Protein AF-A0A223V3K6-F1 (afdb_monomer_lite)

Structure (mmCIF, N/CA/C/O backbone):
data_AF-A0A223V3K6-F1
#
_entry.id   AF-A0A223V3K6-F1
#
loop_
_atom_site.group_PDB
_atom_site.id
_atom_site.type_symbol
_atom_site.label_atom_id
_atom_site.label_alt_id
_atom_site.label_comp_id
_atom_site.label_asym_id
_atom_site.label_entity_id
_atom_site.label_seq_id
_atom_site.pdbx_PDB_ins_code
_atom_site.Cartn_x
_atom_site.Cartn_y
_atom_site.Cartn_z
_atom_site.occupancy
_atom_site.B_iso_or_equiv
_atom_site.auth_seq_id
_atom_site.auth_comp_id
_atom_site.auth_asym_id
_atom_site.auth_atom_id
_atom_site.pdbx_PDB_model_num
ATOM 1 N N . MET A 1 1 ? 12.200 -2.653 -21.112 1.00 88.25 1 MET A N 1
ATOM 2 C CA . MET A 1 1 ? 13.530 -2.799 -21.751 1.00 88.25 1 MET A CA 1
ATOM 3 C C . MET A 1 1 ? 13.426 -3.912 -22.773 1.00 88.25 1 MET A C 1
ATOM 5 O O . MET A 1 1 ? 12.489 -4.696 -22.690 1.00 88.25 1 MET A O 1
ATOM 9 N N . TYR A 1 2 ? 14.360 -3.988 -23.712 1.00 94.06 2 TYR A N 1
ATOM 10 C CA . TYR A 1 2 ? 14.373 -5.029 -24.736 1.00 94.06 2 TYR A CA 1
ATOM 11 C C . TYR A 1 2 ? 15.754 -5.667 -24.804 1.00 94.06 2 TYR A C 1
ATOM 13 O O . TYR A 1 2 ? 16.759 -4.959 -24.776 1.00 94.06 2 TYR A O 1
ATOM 21 N N . ALA A 1 3 ? 15.812 -6.989 -24.884 1.00 94.31 3 ALA A N 1
ATOM 22 C CA . ALA A 1 3 ? 17.040 -7.696 -25.197 1.00 94.31 3 ALA A CA 1
ATOM 23 C C . ALA A 1 3 ? 17.219 -7.718 -26.718 1.00 94.31 3 ALA A C 1
ATOM 25 O O . ALA A 1 3 ? 16.369 -8.237 -27.439 1.00 94.31 3 ALA A O 1
ATOM 26 N N . MET A 1 4 ? 18.321 -7.140 -27.190 1.00 96.06 4 MET A N 1
ATOM 27 C CA . MET A 1 4 ? 18.800 -7.264 -28.562 1.00 96.06 4 MET A CA 1
ATOM 28 C C . MET A 1 4 ? 19.756 -8.450 -28.633 1.00 96.06 4 MET A C 1
ATOM 30 O O . MET A 1 4 ? 20.775 -8.463 -27.935 1.00 96.06 4 MET A O 1
ATOM 34 N N . VAL A 1 5 ? 19.442 -9.417 -29.489 1.00 96.06 5 VAL A N 1
ATOM 35 C CA . VAL A 1 5 ? 20.313 -10.555 -29.791 1.00 96.06 5 VAL A CA 1
ATOM 36 C C . VAL A 1 5 ? 20.756 -10.446 -31.241 1.00 96.06 5 VAL A C 1
ATOM 38 O O . VAL A 1 5 ? 19.958 -10.691 -32.140 1.00 96.06 5 VAL A O 1
ATOM 41 N N . TYR A 1 6 ? 22.011 -10.060 -31.454 1.00 95.56 6 TYR A N 1
ATOM 42 C CA . TYR A 1 6 ? 22.638 -10.005 -32.770 1.00 95.56 6 TYR A CA 1
ATOM 43 C C . TYR A 1 6 ? 23.238 -11.363 -33.137 1.00 95.56 6 TYR A C 1
ATOM 45 O O . TYR A 1 6 ? 23.917 -11.978 -32.311 1.00 95.56 6 TYR A O 1
ATOM 53 N N . THR A 1 7 ? 23.035 -11.785 -34.380 1.00 95.06 7 THR A N 1
ATOM 54 C CA . THR A 1 7 ? 23.660 -12.956 -35.012 1.00 95.06 7 THR A CA 1
ATOM 55 C C . THR A 1 7 ? 24.270 -12.550 -36.350 1.00 95.06 7 THR A C 1
ATOM 57 O O . THR A 1 7 ? 23.974 -11.475 -36.876 1.00 95.06 7 THR A O 1
ATOM 60 N N . VAL A 1 8 ? 25.123 -13.398 -36.923 1.00 94.00 8 VAL A N 1
ATOM 61 C CA . VAL A 1 8 ? 25.581 -13.205 -38.306 1.00 94.00 8 VAL A CA 1
ATOM 62 C C . VAL A 1 8 ? 24.382 -13.241 -39.258 1.00 94.00 8 VAL A C 1
ATOM 64 O O . VAL A 1 8 ? 23.492 -14.076 -39.102 1.00 94.00 8 VAL A O 1
ATOM 67 N N . GLY A 1 9 ? 24.327 -12.286 -40.186 1.00 93.19 9 GLY A N 1
ATOM 68 C CA . GLY A 1 9 ? 23.281 -12.207 -41.200 1.00 93.19 9 GLY A CA 1
ATOM 69 C C . GLY A 1 9 ? 23.700 -12.886 -42.501 1.00 93.19 9 GLY A C 1
ATOM 70 O O . GLY A 1 9 ? 24.845 -13.301 -42.671 1.00 93.19 9 GLY A O 1
ATOM 71 N N . LYS A 1 10 ? 22.783 -12.971 -43.467 1.00 94.44 10 LYS A N 1
ATOM 72 C CA . LYS A 1 10 ? 23.020 -13.688 -44.736 1.00 94.44 10 LYS A CA 1
ATOM 73 C C . LYS A 1 10 ? 24.200 -13.162 -45.571 1.00 94.44 10 LYS A C 1
ATOM 75 O O . LYS A 1 10 ? 24.699 -13.885 -46.425 1.00 94.44 10 LYS A O 1
ATOM 80 N N . ASN A 1 11 ? 24.578 -11.893 -45.387 1.00 93.81 11 ASN A N 1
ATOM 81 C CA . ASN A 1 11 ? 25.663 -11.247 -46.131 1.00 93.81 11 ASN A CA 1
ATOM 82 C C . ASN A 1 11 ? 26.993 -11.263 -45.360 1.00 93.81 11 ASN A C 1
ATOM 84 O O . ASN A 1 11 ? 27.954 -10.619 -45.781 1.00 93.81 11 ASN A O 1
ATOM 88 N N . TRP A 1 12 ? 27.046 -11.972 -44.232 1.00 93.50 12 TRP A N 1
ATOM 89 C CA . TRP A 1 12 ? 28.283 -12.258 -43.523 1.00 93.50 12 TRP A CA 1
ATOM 90 C C . TRP A 1 12 ? 29.170 -13.205 -44.336 1.00 93.50 12 TRP A C 1
ATOM 92 O O . TRP A 1 12 ? 28.677 -14.146 -44.958 1.00 93.50 12 TRP A O 1
ATOM 102 N N . ASN A 1 13 ? 30.483 -12.972 -44.316 1.00 92.81 13 ASN A N 1
ATOM 103 C CA . ASN A 1 13 ? 31.454 -13.833 -44.988 1.00 92.81 13 ASN A CA 1
ATOM 104 C C . ASN A 1 13 ? 32.541 -14.304 -44.011 1.00 92.81 13 ASN A C 1
ATOM 106 O O . ASN A 1 13 ? 33.397 -13.512 -43.629 1.00 92.81 13 ASN A O 1
ATOM 110 N N . ASP A 1 14 ? 32.552 -15.589 -43.659 1.00 90.56 14 ASP A N 1
ATOM 111 C CA . ASP A 1 14 ? 33.513 -16.163 -42.703 1.00 90.56 14 ASP A CA 1
ATOM 112 C C . ASP A 1 14 ? 34.977 -16.135 -43.172 1.00 90.56 14 ASP A C 1
ATOM 114 O O . ASP A 1 14 ? 35.891 -16.252 -42.356 1.00 90.56 14 ASP A O 1
ATOM 118 N N . GLU A 1 15 ? 35.225 -15.939 -44.468 1.00 94.12 15 GLU A N 1
ATOM 119 C CA . GLU A 1 15 ? 36.576 -15.824 -45.025 1.00 94.12 15 GLU A CA 1
ATOM 120 C C . GLU A 1 15 ? 37.180 -14.421 -44.831 1.00 94.12 15 GLU A C 1
ATOM 122 O O . GLU A 1 15 ? 38.376 -14.222 -45.055 1.00 94.12 15 GLU A O 1
ATOM 127 N N . ILE A 1 16 ? 36.372 -13.439 -44.410 1.00 92.31 16 ILE A N 1
ATOM 128 C CA . ILE A 1 16 ? 36.778 -12.039 -44.253 1.00 92.31 16 ILE A CA 1
ATOM 129 C C . ILE A 1 16 ? 36.895 -11.688 -42.758 1.00 92.31 16 ILE A C 1
ATOM 131 O O . ILE A 1 16 ? 35.989 -11.984 -41.970 1.00 92.31 16 ILE A O 1
ATOM 135 N N . PRO A 1 17 ? 37.968 -11.000 -42.322 1.00 91.06 17 PRO A N 1
ATOM 136 C CA . PRO A 1 17 ? 38.079 -10.524 -40.948 1.00 91.06 17 PRO A CA 1
ATOM 137 C C . PRO A 1 17 ? 36.887 -9.659 -40.522 1.00 91.06 17 PRO A C 1
ATOM 139 O O . PRO A 1 17 ? 36.375 -8.849 -41.285 1.00 91.06 17 PRO A O 1
ATOM 142 N N . VAL A 1 18 ? 36.484 -9.764 -39.252 1.00 86.75 18 VAL A N 1
ATOM 143 C CA . VAL A 1 18 ? 35.303 -9.067 -38.698 1.00 86.75 18 VAL A CA 1
ATOM 144 C C . VAL A 1 18 ? 35.297 -7.556 -38.984 1.00 86.75 18 VAL A C 1
ATOM 146 O O . VAL A 1 18 ? 34.247 -6.984 -39.253 1.00 86.75 18 VAL A O 1
ATOM 149 N N . HIS A 1 19 ? 36.461 -6.904 -38.932 1.00 89.62 19 HIS A N 1
ATOM 150 C CA . HIS A 1 19 ? 36.583 -5.459 -39.148 1.00 89.62 19 HIS A CA 1
ATOM 151 C C . HIS A 1 19 ? 36.423 -5.036 -40.614 1.00 89.62 19 HIS A C 1
ATOM 153 O O . HIS A 1 19 ? 36.067 -3.884 -40.868 1.00 89.62 19 HIS A O 1
ATOM 159 N N . ASP A 1 20 ? 36.622 -5.973 -41.540 1.00 92.50 20 ASP A N 1
ATOM 160 C CA . ASP A 1 20 ? 36.507 -5.779 -42.985 1.00 92.50 20 ASP A CA 1
ATOM 161 C C . ASP A 1 20 ? 35.113 -6.156 -43.513 1.00 92.50 20 ASP A C 1
ATOM 163 O O . ASP A 1 20 ? 34.814 -5.972 -44.693 1.00 92.50 20 ASP A O 1
ATOM 167 N N . GLN A 1 21 ? 34.228 -6.652 -42.642 1.00 92.75 21 GLN A N 1
ATOM 168 C CA . GLN A 1 21 ? 32.844 -6.955 -42.994 1.00 92.75 21 GLN A CA 1
ATOM 169 C C . GLN A 1 21 ? 32.101 -5.684 -43.417 1.00 92.75 21 GLN A C 1
ATOM 171 O O . GLN A 1 21 ? 32.227 -4.609 -42.813 1.00 92.75 21 GLN A O 1
ATOM 176 N N . SER A 1 22 ? 31.251 -5.824 -44.433 1.00 91.81 22 SER A N 1
ATOM 177 C CA . SER A 1 22 ? 30.425 -4.723 -44.932 1.00 91.81 22 SER A CA 1
ATOM 178 C C . SER A 1 22 ? 29.596 -4.119 -43.797 1.00 91.81 22 SER A C 1
ATOM 180 O O . SER A 1 22 ? 28.938 -4.832 -43.049 1.00 91.81 22 SER A O 1
ATOM 182 N N . TYR A 1 23 ? 29.613 -2.793 -43.656 1.00 94.81 23 TYR A N 1
ATOM 183 C CA . TYR A 1 23 ? 28.878 -2.053 -42.616 1.00 94.81 23 TYR A CA 1
ATOM 184 C C . TYR A 1 23 ?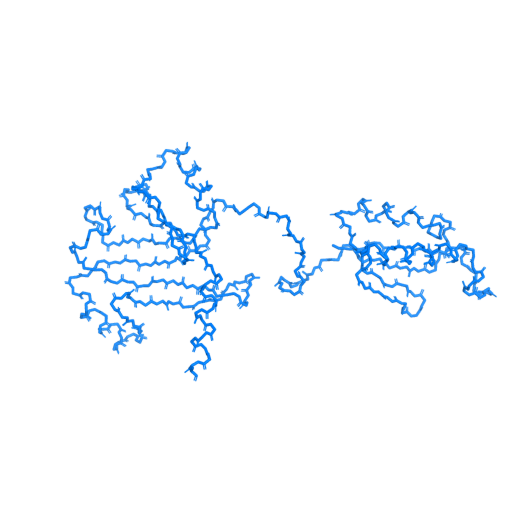 29.296 -2.324 -41.156 1.00 94.81 23 TYR A C 1
ATOM 186 O O . TYR A 1 23 ? 28.702 -1.732 -40.254 1.00 94.81 23 TYR A O 1
ATOM 194 N N . PHE A 1 24 ? 30.364 -3.086 -40.887 1.00 93.00 24 PHE A N 1
ATOM 195 C CA . PHE A 1 24 ? 30.848 -3.312 -39.517 1.00 93.00 24 PHE A CA 1
ATOM 196 C C . PHE A 1 24 ? 31.253 -2.016 -38.803 1.00 93.00 24 PHE A C 1
ATOM 198 O O . PHE A 1 24 ? 30.884 -1.770 -37.654 1.00 93.00 24 PHE A O 1
ATOM 205 N N . THR A 1 25 ? 31.961 -1.124 -39.502 1.00 93.62 25 THR A N 1
ATOM 206 C CA . THR A 1 25 ? 32.323 0.188 -38.938 1.00 93.62 25 THR A CA 1
ATOM 207 C C . THR A 1 25 ? 31.080 1.033 -38.622 1.00 93.62 25 THR A C 1
ATOM 209 O O . THR A 1 25 ? 31.063 1.754 -37.623 1.00 93.62 25 THR A O 1
ATOM 212 N N . ALA A 1 26 ? 30.022 0.937 -39.436 1.00 92.62 26 ALA A N 1
ATOM 213 C CA . ALA A 1 26 ? 28.762 1.638 -39.189 1.00 92.62 26 ALA A CA 1
ATOM 214 C C . ALA A 1 26 ? 28.026 1.063 -37.968 1.00 92.62 26 ALA A C 1
ATOM 216 O O . ALA A 1 26 ? 27.617 1.837 -37.103 1.00 92.62 26 ALA A O 1
ATOM 217 N N . HIS A 1 27 ? 27.965 -0.267 -37.846 1.00 94.81 27 HIS A N 1
ATOM 218 C CA . HIS A 1 27 ? 27.437 -0.975 -36.677 1.00 94.81 27 HIS A CA 1
ATOM 219 C C . HIS A 1 27 ? 28.142 -0.541 -35.387 1.00 94.81 27 HIS A C 1
ATOM 221 O O . HIS A 1 27 ? 27.516 -0.093 -34.427 1.00 94.81 27 HIS A O 1
ATOM 227 N N . SER A 1 28 ? 29.478 -0.566 -35.388 1.00 93.44 28 SER A N 1
ATOM 228 C CA . SER A 1 28 ? 30.288 -0.156 -34.237 1.00 93.44 28 SER A CA 1
ATOM 229 C C . SER A 1 28 ? 29.990 1.288 -33.805 1.00 93.44 28 SER A C 1
ATOM 231 O O . SER A 1 28 ? 29.792 1.563 -32.617 1.00 93.44 28 SER A O 1
ATOM 233 N N . ARG A 1 29 ? 29.858 2.215 -34.766 1.00 95.69 29 ARG A N 1
ATOM 234 C CA . ARG A 1 29 ? 29.471 3.613 -34.500 1.00 95.69 29 ARG A CA 1
ATOM 235 C C . ARG A 1 29 ? 28.045 3.736 -33.964 1.00 95.69 29 ARG A C 1
ATOM 237 O O . ARG A 1 29 ? 27.823 4.525 -33.046 1.00 95.69 29 ARG A O 1
ATOM 244 N N . HIS A 1 30 ? 27.101 2.972 -34.508 1.00 95.75 30 HIS A N 1
ATOM 245 C CA . HIS A 1 30 ? 25.716 2.953 -34.046 1.00 95.75 30 HIS A CA 1
ATOM 246 C C . HIS A 1 30 ? 25.636 2.512 -32.578 1.00 95.75 30 HIS A C 1
ATOM 248 O O . HIS A 1 30 ? 25.104 3.239 -31.737 1.00 95.75 30 HIS A O 1
ATOM 254 N N . LEU A 1 31 ? 26.275 1.394 -32.228 1.00 94.50 31 LEU A N 1
ATOM 255 C CA . LEU A 1 31 ? 26.336 0.910 -30.849 1.00 94.50 31 LEU A CA 1
ATOM 256 C C . LEU A 1 31 ? 27.055 1.888 -29.910 1.00 94.50 31 LEU A C 1
ATOM 258 O O . LEU A 1 31 ? 26.631 2.078 -28.769 1.00 94.50 31 LEU A O 1
ATOM 262 N N . ALA A 1 32 ? 28.130 2.535 -30.368 1.00 94.31 32 ALA A N 1
ATOM 263 C CA . ALA A 1 32 ? 28.822 3.563 -29.592 1.00 94.31 32 ALA A CA 1
ATOM 264 C C . ALA A 1 32 ? 27.916 4.772 -29.301 1.00 94.31 32 ALA A C 1
ATOM 266 O O . ALA A 1 32 ? 27.911 5.279 -28.178 1.00 94.31 32 ALA A O 1
ATOM 267 N N . LEU A 1 33 ? 27.108 5.203 -30.276 1.00 95.38 33 LEU A N 1
ATOM 268 C CA . LEU A 1 33 ? 26.123 6.268 -30.090 1.00 95.38 33 LEU A CA 1
ATOM 269 C C . LEU A 1 33 ? 25.047 5.867 -29.074 1.00 95.38 33 LEU A C 1
ATOM 271 O O . LEU A 1 33 ? 24.723 6.660 -28.190 1.00 95.38 33 LEU A O 1
ATOM 275 N N . LEU A 1 34 ? 24.524 4.642 -29.158 1.00 95.75 34 LEU A N 1
ATOM 276 C CA . LEU A 1 34 ? 23.529 4.146 -28.205 1.00 95.75 34 LEU A CA 1
ATOM 277 C C . LEU A 1 34 ? 24.078 4.056 -26.775 1.00 95.75 34 LEU A C 1
ATOM 279 O O . LEU A 1 34 ? 23.368 4.392 -25.832 1.00 95.75 34 LEU A O 1
ATOM 283 N N . ARG A 1 35 ? 25.349 3.679 -26.590 1.00 92.38 35 ARG A N 1
ATOM 284 C CA . ARG A 1 35 ? 26.009 3.738 -25.272 1.00 92.38 35 ARG A CA 1
ATOM 285 C C . ARG A 1 35 ? 26.175 5.176 -24.781 1.00 92.38 35 ARG A C 1
ATOM 287 O O . ARG A 1 35 ? 25.831 5.477 -23.646 1.00 92.38 35 ARG A O 1
ATOM 294 N N . LYS A 1 36 ? 26.640 6.086 -25.646 1.00 93.31 36 LYS A N 1
ATOM 295 C CA . LYS A 1 36 ? 26.824 7.511 -25.309 1.00 93.31 36 LYS A CA 1
ATOM 296 C C . LYS A 1 36 ? 25.511 8.201 -24.921 1.00 93.31 36 LYS A C 1
ATOM 298 O O . LYS A 1 36 ? 25.523 9.136 -24.131 1.00 93.31 36 LYS A O 1
ATOM 303 N N . THR A 1 37 ? 24.399 7.753 -25.495 1.00 90.62 37 THR A N 1
ATOM 304 C CA . THR A 1 37 ? 23.049 8.279 -25.237 1.00 90.62 37 THR A CA 1
ATOM 305 C C . THR A 1 37 ? 22.285 7.488 -24.174 1.00 90.62 37 THR A C 1
ATOM 307 O O . THR A 1 37 ? 21.079 7.675 -24.039 1.00 90.62 37 THR A O 1
ATOM 310 N N . ASP A 1 38 ? 22.969 6.611 -23.428 1.00 90.62 38 ASP A N 1
ATOM 311 C CA . ASP A 1 38 ? 22.393 5.801 -22.345 1.00 90.62 38 ASP A CA 1
ATOM 312 C C . ASP A 1 38 ? 21.187 4.934 -22.784 1.00 90.62 38 ASP A C 1
ATOM 314 O O . ASP A 1 38 ? 20.299 4.580 -22.006 1.00 90.62 38 ASP A O 1
ATOM 318 N N . LYS A 1 39 ? 21.146 4.574 -24.074 1.00 93.38 39 LYS A N 1
ATOM 319 C CA . LYS A 1 39 ? 20.153 3.663 -24.654 1.00 93.38 39 LYS A CA 1
ATOM 320 C C . LYS A 1 39 ? 20.534 2.200 -24.454 1.00 93.38 39 LYS A C 1
ATOM 322 O O . LYS A 1 39 ? 19.639 1.383 -24.271 1.00 93.38 39 LYS A O 1
ATOM 327 N N . ILE A 1 40 ? 21.823 1.860 -24.459 1.00 94.31 40 ILE A N 1
ATOM 328 C CA . ILE A 1 40 ? 22.300 0.520 -24.078 1.00 94.31 40 ILE A CA 1
ATOM 329 C C . ILE A 1 40 ? 22.691 0.542 -22.601 1.00 94.31 40 ILE A C 1
ATOM 331 O O . ILE A 1 40 ? 23.603 1.273 -22.227 1.00 94.31 40 ILE A O 1
ATOM 335 N N . VAL A 1 41 ? 22.023 -0.282 -21.790 1.00 87.94 41 VAL A N 1
ATOM 336 C CA . VAL A 1 41 ? 22.282 -0.420 -20.344 1.00 87.94 41 VAL A CA 1
ATOM 337 C C . VAL A 1 41 ? 23.558 -1.216 -20.101 1.00 87.94 41 VAL A C 1
ATOM 339 O O . VAL A 1 41 ? 24.437 -0.821 -19.346 1.00 87.94 41 VAL A O 1
ATOM 342 N N . MET A 1 42 ? 23.632 -2.378 -20.741 1.00 89.75 42 MET A N 1
ATOM 343 C CA . MET A 1 42 ? 24.727 -3.327 -20.633 1.00 89.75 42 MET A CA 1
ATOM 344 C C . MET A 1 42 ? 24.682 -4.262 -21.833 1.00 89.75 42 MET A C 1
ATOM 346 O O . MET A 1 42 ? 23.661 -4.381 -22.515 1.00 89.75 42 MET A O 1
ATOM 350 N N . GLY A 1 43 ? 25.787 -4.944 -22.083 1.00 87.81 43 GLY A N 1
ATOM 351 C CA . GLY A 1 43 ? 25.850 -5.934 -23.136 1.00 87.81 43 GLY A CA 1
ATOM 352 C C . GLY A 1 43 ? 27.275 -6.286 -23.496 1.00 87.81 43 GLY A C 1
ATOM 353 O O . GLY A 1 43 ? 28.223 -5.586 -23.141 1.00 87.81 43 GLY A O 1
ATOM 354 N N . GLY A 1 44 ? 27.408 -7.370 -24.236 1.00 87.94 44 GLY A N 1
ATOM 355 C CA . GLY A 1 44 ? 28.681 -7.911 -24.657 1.00 87.94 44 GLY A CA 1
ATOM 356 C C . GLY A 1 44 ? 28.493 -8.896 -25.793 1.00 87.94 44 GLY A C 1
ATOM 357 O O . GLY A 1 44 ? 27.376 -9.275 -26.150 1.00 87.94 44 GLY A O 1
ATOM 358 N N . ARG A 1 45 ? 29.617 -9.294 -26.371 1.00 86.88 45 ARG A N 1
ATOM 359 C CA . ARG A 1 45 ? 29.660 -10.405 -27.308 1.00 86.88 45 ARG A CA 1
ATOM 360 C C . ARG A 1 45 ? 29.886 -11.692 -26.520 1.00 86.88 45 ARG A C 1
ATOM 362 O O . ARG A 1 45 ? 30.733 -11.709 -25.629 1.00 86.88 45 ARG A O 1
ATOM 369 N N . TYR A 1 46 ? 29.147 -12.738 -26.852 1.00 83.19 46 TYR A N 1
ATOM 370 C CA . TYR A 1 46 ? 29.395 -14.096 -26.395 1.00 83.19 46 TYR A CA 1
ATOM 371 C C . TYR A 1 46 ? 29.397 -14.984 -27.639 1.00 83.19 46 TYR A C 1
ATOM 373 O O . TYR A 1 46 ? 28.404 -15.058 -28.356 1.00 83.19 46 TYR A O 1
ATOM 381 N N . ASP A 1 47 ? 30.545 -15.591 -27.926 1.00 82.50 47 ASP A N 1
ATOM 382 C CA . ASP A 1 47 ? 30.745 -16.386 -29.140 1.00 82.50 47 ASP A CA 1
ATOM 383 C C . ASP A 1 47 ? 30.463 -15.586 -30.443 1.00 82.50 47 ASP A C 1
ATOM 385 O O . ASP A 1 47 ? 30.946 -14.455 -30.621 1.00 82.50 47 ASP A O 1
ATOM 389 N N . ASP A 1 48 ? 29.669 -16.142 -31.354 1.00 81.69 48 ASP A N 1
ATOM 390 C CA . ASP A 1 48 ? 29.191 -15.532 -32.594 1.00 81.69 48 ASP A CA 1
ATOM 391 C C . ASP A 1 48 ? 28.015 -14.558 -32.390 1.00 81.69 48 ASP A C 1
ATOM 393 O O . ASP A 1 48 ? 27.543 -13.948 -33.352 1.00 81.69 48 ASP A O 1
ATOM 397 N N . LYS A 1 49 ? 27.567 -14.350 -31.143 1.00 89.75 49 LYS A N 1
ATOM 398 C CA . LYS A 1 49 ? 26.378 -13.554 -30.816 1.00 89.75 49 LYS A CA 1
ATOM 399 C C . LYS A 1 49 ? 26.699 -12.287 -30.043 1.00 89.75 49 LYS A C 1
ATOM 401 O O . LYS A 1 49 ? 27.565 -12.238 -29.170 1.00 89.75 49 LYS A O 1
ATOM 406 N N . GLY A 1 50 ? 25.934 -11.238 -30.320 1.00 92.31 50 GLY A N 1
ATOM 407 C CA . GLY A 1 50 ? 25.886 -10.033 -29.497 1.00 92.31 50 GLY A CA 1
ATOM 408 C C . GLY A 1 50 ? 24.645 -10.047 -28.614 1.00 92.31 50 GLY A C 1
ATOM 409 O O . GLY A 1 50 ? 23.546 -10.215 -29.124 1.00 92.31 50 GLY A O 1
ATOM 410 N N . PHE A 1 51 ? 24.790 -9.830 -27.308 1.00 95.00 51 PHE A N 1
ATOM 411 C CA . PHE A 1 51 ? 23.659 -9.609 -26.404 1.00 95.00 51 PHE A CA 1
ATOM 412 C C . PHE A 1 51 ? 23.730 -8.215 -25.798 1.00 95.00 51 PHE A C 1
ATOM 414 O O . PHE A 1 51 ? 24.760 -7.828 -25.241 1.00 95.00 51 PHE A O 1
ATOM 421 N N . MET A 1 52 ? 22.638 -7.456 -25.872 1.00 94.56 52 MET A N 1
ATOM 422 C CA . MET A 1 52 ? 22.561 -6.113 -25.297 1.00 94.56 52 MET A CA 1
ATOM 423 C C . MET A 1 52 ? 21.175 -5.822 -24.732 1.00 94.56 52 MET A C 1
ATOM 425 O O . MET A 1 52 ? 20.169 -6.202 -25.321 1.00 94.56 52 MET A O 1
ATOM 429 N N . LEU A 1 53 ? 21.118 -5.080 -23.627 1.00 94.88 53 LEU A N 1
ATOM 430 C CA . LEU A 1 53 ? 19.874 -4.551 -23.072 1.00 94.88 53 LEU A CA 1
ATOM 431 C C . LEU A 1 53 ? 19.645 -3.114 -23.551 1.00 94.88 53 LEU A C 1
ATOM 433 O O . LEU A 1 53 ? 20.440 -2.217 -23.260 1.00 94.88 53 LEU A O 1
ATOM 437 N N . LEU A 1 54 ? 18.540 -2.904 -24.264 1.00 95.00 54 LEU A N 1
ATOM 438 C CA . LEU A 1 54 ? 18.110 -1.641 -24.859 1.00 95.00 54 LEU A CA 1
ATOM 439 C C . LEU A 1 54 ? 16.982 -0.980 -24.042 1.00 95.00 54 LEU A C 1
ATOM 441 O O . LEU A 1 54 ? 15.961 -1.601 -23.721 1.00 95.00 54 LEU A O 1
ATOM 445 N N . LYS A 1 55 ? 17.124 0.321 -23.767 1.00 93.50 55 LYS A N 1
ATOM 446 C CA . LYS A 1 55 ? 16.063 1.194 -23.244 1.00 93.50 55 LYS A CA 1
ATOM 447 C C . LYS A 1 55 ? 15.223 1.764 -24.396 1.00 93.50 55 LYS A C 1
ATOM 449 O O . LYS A 1 55 ? 15.629 2.709 -25.075 1.00 93.50 55 LYS A O 1
ATOM 454 N N . ALA A 1 56 ? 14.014 1.243 -24.561 1.00 90.88 56 ALA A N 1
ATOM 455 C CA . ALA A 1 56 ? 12.982 1.789 -25.441 1.00 90.88 56 ALA A CA 1
ATOM 456 C C . ALA A 1 56 ? 11.631 1.789 -24.709 1.00 90.88 56 ALA A C 1
ATOM 458 O O . ALA A 1 56 ? 11.420 0.965 -23.814 1.00 90.88 56 ALA A O 1
ATOM 459 N N . LYS A 1 57 ? 10.751 2.736 -25.051 1.00 86.19 57 LYS A N 1
ATOM 460 C CA . LYS A 1 57 ? 9.425 2.916 -24.440 1.00 86.19 57 LYS A CA 1
ATOM 461 C C . LYS A 1 57 ? 8.466 1.790 -24.811 1.00 86.19 57 LYS A C 1
ATOM 463 O O . LYS A 1 57 ? 7.641 1.407 -23.991 1.00 86.19 57 LYS A O 1
ATOM 468 N N . ASN A 1 58 ? 8.574 1.301 -26.038 1.00 86.88 58 ASN A N 1
ATOM 469 C CA . ASN A 1 58 ? 7.749 0.251 -26.618 1.00 86.88 58 ASN A CA 1
ATOM 470 C C . ASN A 1 58 ? 8.540 -0.489 -27.711 1.00 86.88 58 ASN A C 1
ATOM 472 O O . ASN A 1 58 ? 9.701 -0.154 -27.981 1.00 86.88 58 ASN A O 1
ATOM 476 N N . ILE A 1 59 ? 7.926 -1.517 -28.301 1.00 89.69 59 ILE A N 1
ATOM 477 C CA . ILE A 1 59 ? 8.585 -2.369 -29.294 1.00 89.69 59 ILE A CA 1
ATOM 478 C C . ILE A 1 59 ? 8.830 -1.597 -30.592 1.00 89.69 59 ILE A C 1
ATOM 480 O O . ILE A 1 59 ? 9.889 -1.743 -31.190 1.00 89.69 59 ILE A O 1
ATOM 484 N N . GLU A 1 60 ? 7.933 -0.680 -30.955 1.00 92.75 60 GLU A N 1
ATOM 485 C CA . GLU A 1 60 ? 8.046 0.140 -32.160 1.00 92.75 60 GLU A CA 1
ATOM 486 C C . GLU A 1 60 ? 9.261 1.080 -32.091 1.00 92.75 60 GLU A C 1
ATOM 488 O O . GLU A 1 60 ? 9.981 1.251 -33.075 1.00 92.75 60 GLU A O 1
ATOM 493 N N . GLU A 1 61 ? 9.547 1.674 -30.924 1.00 94.19 61 GLU A N 1
ATOM 494 C CA . GLU A 1 61 ? 10.772 2.457 -30.723 1.00 94.19 61 GLU A CA 1
ATOM 495 C C . GLU A 1 61 ? 12.017 1.562 -30.772 1.00 94.19 61 GLU A C 1
ATOM 497 O O . GLU A 1 61 ? 13.030 1.965 -31.345 1.00 94.19 61 GLU A O 1
ATOM 502 N N . ALA A 1 62 ? 11.962 0.361 -30.186 1.00 95.06 62 ALA A N 1
ATOM 503 C CA . ALA A 1 62 ? 13.085 -0.575 -30.208 1.00 95.06 62 ALA A CA 1
ATOM 504 C C . ALA A 1 62 ? 13.437 -0.988 -31.645 1.00 95.06 62 ALA A C 1
ATOM 506 O O . ALA A 1 62 ? 14.598 -0.899 -32.047 1.00 95.06 62 ALA A O 1
ATOM 507 N N . GLU A 1 63 ? 12.431 -1.350 -32.439 1.00 95.25 63 GLU A N 1
ATOM 508 C CA . GLU A 1 63 ? 12.574 -1.657 -33.861 1.00 95.25 63 GLU A CA 1
ATOM 509 C C . GLU A 1 63 ? 13.104 -0.451 -34.635 1.00 95.25 63 GLU A C 1
ATOM 511 O O . GLU A 1 63 ? 14.074 -0.580 -35.377 1.00 95.25 63 GLU A O 1
ATOM 516 N N . ALA A 1 64 ? 12.553 0.746 -34.415 1.00 95.94 64 ALA A N 1
ATOM 517 C CA . ALA A 1 64 ? 13.012 1.957 -35.092 1.00 95.94 64 ALA A CA 1
ATOM 518 C C . ALA A 1 64 ? 14.469 2.323 -34.759 1.00 95.94 64 ALA A C 1
ATOM 520 O O . ALA A 1 64 ? 15.156 2.916 -35.592 1.00 95.94 64 ALA A O 1
ATOM 521 N N . ILE A 1 65 ? 14.952 2.008 -33.553 1.00 96.50 65 ILE A N 1
ATOM 522 C CA . ILE A 1 65 ? 16.361 2.183 -33.179 1.00 96.50 65 ILE A CA 1
ATOM 523 C C . ILE A 1 65 ? 17.231 1.196 -33.954 1.00 96.50 65 ILE A C 1
ATOM 525 O O . ILE A 1 65 ? 18.204 1.609 -34.582 1.00 96.50 65 ILE A O 1
ATOM 529 N N . VAL A 1 66 ? 16.862 -0.082 -33.931 1.00 94.31 66 VAL A N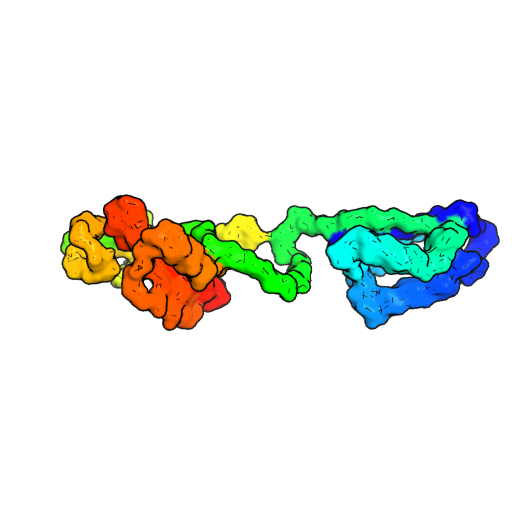 1
ATOM 530 C CA . VAL A 1 66 ? 17.615 -1.169 -34.561 1.00 94.31 66 VAL A CA 1
ATOM 531 C C . VAL A 1 66 ? 17.659 -1.022 -36.085 1.00 94.31 66 VAL A C 1
ATOM 533 O O . VAL A 1 66 ? 18.715 -1.169 -36.693 1.00 94.31 66 VAL A O 1
ATOM 536 N N . GLN A 1 67 ? 16.552 -0.616 -36.705 1.00 94.25 67 GLN A N 1
ATOM 537 C CA . GLN A 1 67 ? 16.446 -0.375 -38.148 1.00 94.25 67 GLN A CA 1
ATOM 538 C C . GLN A 1 67 ? 17.191 0.886 -38.624 1.00 94.25 67 GLN A C 1
ATOM 540 O O . GLN A 1 67 ? 17.139 1.222 -39.803 1.00 94.25 67 GLN A O 1
ATOM 545 N N . ARG A 1 68 ? 17.900 1.606 -37.741 1.00 94.75 68 ARG A N 1
ATOM 546 C CA . ARG A 1 68 ? 18.872 2.647 -38.136 1.00 94.75 68 ARG A CA 1
ATOM 547 C C . ARG A 1 68 ? 20.280 2.097 -38.320 1.00 94.75 68 ARG A C 1
ATOM 549 O O . ARG A 1 68 ? 21.144 2.815 -38.825 1.00 94.75 68 ARG A O 1
ATOM 556 N N . ASP A 1 69 ? 20.533 0.868 -37.891 1.00 95.69 69 ASP A N 1
ATOM 557 C CA . ASP A 1 69 ? 21.816 0.226 -38.086 1.00 95.69 69 ASP A CA 1
ATOM 558 C C . ASP A 1 69 ? 21.919 -0.310 -39.515 1.00 95.69 69 ASP A C 1
ATOM 560 O O . ASP A 1 69 ? 21.241 -1.262 -39.898 1.00 95.69 69 ASP A O 1
ATOM 564 N N . SER A 1 70 ? 22.795 0.291 -40.321 1.00 94.69 70 SER A N 1
ATOM 565 C CA . SER A 1 70 ? 22.992 -0.144 -41.706 1.00 94.69 70 SER A CA 1
ATOM 566 C C . SER A 1 70 ? 23.416 -1.611 -41.806 1.00 94.69 70 SER A C 1
ATOM 568 O O . SER A 1 70 ? 23.061 -2.266 -42.778 1.00 94.69 70 SER A O 1
ATOM 570 N N . SER A 1 71 ? 24.122 -2.154 -40.811 1.00 95.62 71 SER A N 1
ATOM 571 C CA . SER A 1 71 ? 24.499 -3.572 -40.818 1.00 95.62 71 SER A CA 1
ATOM 572 C C . SER A 1 71 ? 23.304 -4.518 -40.683 1.00 95.62 71 SER A C 1
ATOM 574 O O . SER A 1 71 ? 23.362 -5.624 -41.212 1.00 95.62 71 SER A O 1
ATOM 576 N N . VAL A 1 72 ? 22.218 -4.066 -40.050 1.00 95.69 72 VAL A N 1
ATOM 577 C CA . VAL A 1 72 ? 20.949 -4.799 -39.943 1.00 95.69 72 VAL A CA 1
ATOM 578 C C . VAL A 1 72 ? 20.145 -4.648 -41.228 1.00 95.69 72 VAL A C 1
ATOM 580 O O . VAL A 1 72 ? 19.707 -5.638 -41.807 1.00 95.69 72 VAL A O 1
ATOM 583 N N . ILE A 1 73 ? 20.013 -3.416 -41.730 1.00 95.00 73 ILE A N 1
ATOM 584 C CA . ILE A 1 73 ? 19.282 -3.121 -42.976 1.00 95.00 73 ILE A CA 1
ATOM 585 C C . ILE A 1 73 ? 19.863 -3.919 -44.150 1.00 95.00 73 ILE A C 1
ATOM 587 O O . ILE A 1 73 ? 19.126 -4.493 -44.950 1.00 95.00 73 ILE A O 1
ATOM 591 N N . PHE A 1 74 ? 21.194 -3.970 -44.246 1.00 94.81 74 PHE A N 1
ATOM 592 C CA . PHE A 1 74 ? 21.907 -4.698 -45.292 1.00 94.81 74 PHE A CA 1
ATOM 593 C C . PHE A 1 74 ? 22.266 -6.137 -44.898 1.00 94.81 74 PHE A C 1
ATOM 595 O O . PHE A 1 74 ? 22.991 -6.793 -45.641 1.00 94.81 74 PHE A O 1
ATOM 602 N N . GLN A 1 75 ? 21.737 -6.651 -43.783 1.00 94.62 75 GLN A N 1
ATOM 603 C CA . GLN A 1 75 ? 21.838 -8.053 -43.357 1.00 94.62 75 GLN A CA 1
ATOM 604 C C . GLN A 1 75 ? 23.275 -8.598 -43.255 1.00 94.62 75 GLN A C 1
ATOM 606 O O . GLN A 1 75 ? 23.521 -9.778 -43.518 1.00 94.62 75 GLN A O 1
ATOM 611 N N . THR A 1 76 ? 24.230 -7.746 -42.870 1.00 94.69 76 THR A N 1
ATOM 612 C CA . THR A 1 76 ? 25.532 -8.189 -42.342 1.00 94.69 76 THR A CA 1
ATOM 613 C C . THR A 1 76 ? 25.334 -8.856 -40.982 1.00 94.69 76 THR A C 1
ATOM 615 O O . THR A 1 76 ? 25.945 -9.882 -40.693 1.00 94.69 76 THR A O 1
ATOM 618 N N . PHE A 1 77 ? 24.450 -8.288 -40.160 1.00 94.81 77 PHE A N 1
ATOM 619 C CA . PHE A 1 77 ? 23.982 -8.885 -38.918 1.00 94.81 77 PHE A CA 1
ATOM 620 C C . PHE A 1 77 ? 22.463 -9.004 -38.953 1.00 94.81 77 PHE A C 1
ATOM 622 O O . PHE A 1 77 ? 21.781 -8.110 -39.448 1.00 94.81 77 PHE A O 1
ATOM 629 N N . ASP A 1 78 ? 21.948 -10.081 -38.378 1.00 95.75 78 ASP A N 1
ATOM 630 C CA . ASP A 1 78 ? 20.541 -10.196 -38.017 1.00 95.75 78 ASP A CA 1
ATOM 631 C C . ASP A 1 78 ? 20.372 -9.842 -36.540 1.00 95.75 78 ASP A C 1
ATOM 633 O O . ASP A 1 78 ? 21.313 -9.905 -35.746 1.00 95.75 78 ASP A O 1
ATOM 637 N N . VAL A 1 79 ? 19.164 -9.437 -36.162 1.00 96.19 79 VAL A N 1
ATOM 638 C CA . VAL A 1 79 ? 18.865 -8.995 -34.802 1.00 96.19 79 VAL A CA 1
ATOM 639 C C . VAL A 1 79 ? 17.458 -9.404 -34.407 1.00 96.19 79 VAL A C 1
ATOM 641 O O . VAL A 1 79 ? 16.481 -9.101 -35.090 1.00 96.19 79 VAL A O 1
ATOM 644 N N . ALA A 1 80 ? 17.360 -10.084 -33.271 1.00 95.25 80 ALA A N 1
ATOM 645 C CA . ALA A 1 80 ? 16.099 -10.408 -32.631 1.00 95.25 80 ALA A CA 1
ATOM 646 C C . ALA A 1 80 ? 15.882 -9.500 -31.417 1.00 95.25 80 ALA A C 1
ATOM 648 O O . ALA A 1 80 ? 16.792 -9.289 -30.609 1.00 95.25 80 ALA A O 1
ATOM 649 N N . LEU A 1 81 ? 14.664 -8.976 -31.297 1.00 95.19 81 LEU A N 1
ATOM 650 C CA . LEU A 1 81 ? 14.218 -8.179 -30.163 1.00 95.19 81 LEU A CA 1
ATOM 651 C C . LEU A 1 81 ? 13.291 -9.018 -29.290 1.00 95.19 81 LEU A C 1
ATOM 653 O O . LEU A 1 81 ? 12.269 -9.512 -29.756 1.00 95.19 81 LEU A O 1
ATOM 657 N N . TYR A 1 82 ? 13.629 -9.128 -28.010 1.00 91.75 82 TYR A N 1
ATOM 658 C CA . TYR A 1 82 ? 12.783 -9.775 -27.013 1.00 91.75 82 TYR A CA 1
ATOM 659 C C . TYR A 1 82 ? 12.385 -8.754 -25.949 1.00 91.75 82 TYR A C 1
ATOM 661 O O . TYR A 1 82 ? 13.258 -8.021 -25.468 1.00 91.75 82 TYR A O 1
ATOM 669 N N . PRO A 1 83 ? 11.105 -8.689 -25.541 1.00 88.31 83 PRO A N 1
ATOM 670 C CA . PRO A 1 83 ? 10.734 -8.007 -24.310 1.00 88.31 83 PRO A CA 1
ATOM 671 C C . PRO A 1 83 ? 11.598 -8.536 -23.165 1.00 88.31 83 PRO A C 1
ATOM 673 O O . PRO A 1 83 ? 11.703 -9.745 -22.960 1.00 88.31 83 PRO A O 1
ATOM 676 N N . PHE A 1 84 ? 12.277 -7.633 -22.465 1.00 84.44 84 PHE A N 1
ATOM 677 C CA . PHE A 1 84 ? 13.065 -7.989 -21.293 1.00 84.44 84 PHE A CA 1
ATOM 678 C C . PHE A 1 84 ? 12.281 -7.581 -20.053 1.00 84.44 84 PHE A C 1
ATOM 680 O O . PHE A 1 84 ? 12.445 -6.470 -19.531 1.00 84.44 84 PHE A O 1
ATOM 687 N N . ASP A 1 85 ? 11.394 -8.486 -19.647 1.00 71.62 85 ASP A N 1
ATOM 688 C CA . ASP A 1 85 ? 10.630 -8.390 -18.413 1.00 71.62 85 ASP A CA 1
ATOM 689 C C . ASP A 1 85 ? 11.440 -8.981 -17.264 1.00 71.62 85 ASP A C 1
ATOM 691 O O . ASP A 1 85 ? 12.133 -9.990 -17.395 1.00 71.62 85 ASP A O 1
ATOM 695 N N . ILE A 1 86 ? 11.380 -8.317 -16.119 1.00 64.44 86 ILE A N 1
ATOM 696 C CA . ILE A 1 86 ? 12.113 -8.739 -14.935 1.00 64.44 86 ILE A CA 1
ATOM 697 C C . ILE A 1 86 ? 11.160 -9.591 -14.113 1.00 64.44 86 ILE A C 1
ATOM 699 O O . ILE A 1 86 ? 10.125 -9.114 -13.661 1.00 64.44 86 ILE A O 1
ATOM 703 N N . PHE A 1 87 ? 11.520 -10.859 -13.938 1.00 55.16 87 PHE A N 1
ATOM 704 C CA . PHE A 1 87 ? 10.678 -11.877 -13.305 1.00 55.16 87 PHE A CA 1
ATOM 705 C C . PHE A 1 87 ? 10.508 -11.697 -11.785 1.00 55.16 87 PHE A C 1
ATOM 707 O O . PHE A 1 87 ? 9.658 -12.350 -11.189 1.00 55.16 87 PHE A O 1
ATOM 714 N N . TYR A 1 88 ? 11.276 -10.791 -11.168 1.00 51.81 88 TYR A N 1
ATOM 715 C CA . TYR A 1 88 ? 11.141 -10.398 -9.766 1.00 51.81 88 TYR A CA 1
ATOM 716 C C . TYR A 1 88 ? 10.872 -8.894 -9.669 1.00 51.81 88 TYR A C 1
ATOM 718 O O . TYR A 1 88 ? 11.715 -8.076 -10.051 1.00 51.81 88 TYR A O 1
ATOM 726 N N . SER A 1 89 ? 9.712 -8.517 -9.135 1.00 47.41 89 SER A N 1
ATOM 727 C CA . SER A 1 89 ? 9.462 -7.151 -8.679 1.00 47.41 89 SER A CA 1
ATOM 728 C C . SER A 1 89 ? 10.408 -6.858 -7.510 1.00 47.41 89 SER A C 1
ATOM 730 O O . SER A 1 89 ? 10.250 -7.431 -6.439 1.00 47.41 89 SER A O 1
ATOM 732 N N . GLY A 1 90 ? 11.441 -6.033 -7.716 1.00 44.91 90 GLY A N 1
ATOM 733 C CA . GLY A 1 90 ? 12.259 -5.560 -6.590 1.00 44.91 90 GLY A CA 1
ATOM 734 C C . GLY A 1 90 ? 13.665 -5.044 -6.898 1.00 44.91 90 GLY A C 1
ATOM 735 O O . GLY A 1 90 ? 14.142 -4.192 -6.163 1.00 44.91 90 GLY A O 1
ATOM 736 N N . TYR A 1 91 ? 14.341 -5.491 -7.968 1.00 47.47 91 TYR A N 1
ATOM 737 C CA . TYR A 1 91 ? 15.790 -5.209 -8.109 1.00 47.47 91 TYR A CA 1
ATOM 738 C C . TYR A 1 91 ? 16.237 -4.395 -9.320 1.00 47.47 91 TYR A C 1
ATOM 740 O O . TYR A 1 91 ? 17.387 -3.965 -9.376 1.00 47.47 91 TYR A O 1
ATOM 748 N N . VAL A 1 92 ? 15.343 -4.084 -10.253 1.00 42.75 92 VAL A N 1
ATOM 749 C CA . VAL A 1 92 ? 15.584 -2.966 -11.166 1.00 42.75 92 VAL A CA 1
ATOM 750 C C . VAL A 1 92 ? 14.450 -2.002 -10.943 1.00 42.75 92 VAL A C 1
ATOM 752 O O . VAL A 1 92 ? 13.322 -2.229 -11.383 1.00 42.75 92 VAL A O 1
ATOM 755 N N . VAL A 1 93 ? 14.772 -0.918 -10.246 1.00 43.66 93 VAL A N 1
ATOM 756 C CA . VAL A 1 93 ? 13.973 0.297 -10.275 1.00 43.66 93 VAL A CA 1
ATOM 757 C C . VAL A 1 93 ? 13.976 0.740 -11.731 1.00 43.66 93 VAL A C 1
ATOM 759 O O . VAL A 1 93 ? 14.866 1.441 -12.212 1.00 43.66 93 VAL A O 1
ATOM 762 N N . ASN A 1 94 ? 12.989 0.256 -12.482 1.00 39.28 94 ASN A N 1
ATOM 763 C CA . ASN A 1 94 ? 12.555 0.931 -13.679 1.00 39.28 94 ASN A CA 1
ATOM 764 C C . ASN A 1 94 ? 12.279 2.341 -13.175 1.00 39.28 94 ASN A C 1
ATOM 766 O O . ASN A 1 94 ? 11.445 2.504 -12.285 1.00 39.28 94 ASN A O 1
ATOM 770 N N . ASN A 1 95 ? 13.036 3.324 -13.657 1.00 38.75 95 ASN A N 1
ATOM 771 C CA . ASN A 1 95 ? 12.851 4.726 -13.313 1.00 38.75 95 ASN A CA 1
ATOM 772 C C . ASN A 1 95 ? 11.539 5.194 -13.971 1.00 38.75 95 ASN A C 1
ATOM 774 O O . ASN A 1 95 ? 11.504 6.042 -14.859 1.00 38.75 95 ASN A O 1
ATOM 778 N N . LYS A 1 96 ? 10.433 4.565 -13.567 1.00 40.91 96 LYS A N 1
ATOM 779 C CA . LYS A 1 96 ? 9.072 5.026 -13.689 1.00 40.91 96 LYS A CA 1
ATOM 780 C C . LYS A 1 96 ? 8.940 6.154 -12.670 1.00 40.91 96 LYS A C 1
ATOM 782 O O . LYS A 1 96 ? 8.243 6.052 -11.677 1.00 40.91 96 LYS A O 1
ATOM 787 N N . ASN A 1 97 ? 9.574 7.271 -13.006 1.00 36.59 97 ASN A N 1
ATOM 788 C CA . ASN A 1 97 ? 8.973 8.577 -12.786 1.00 36.59 97 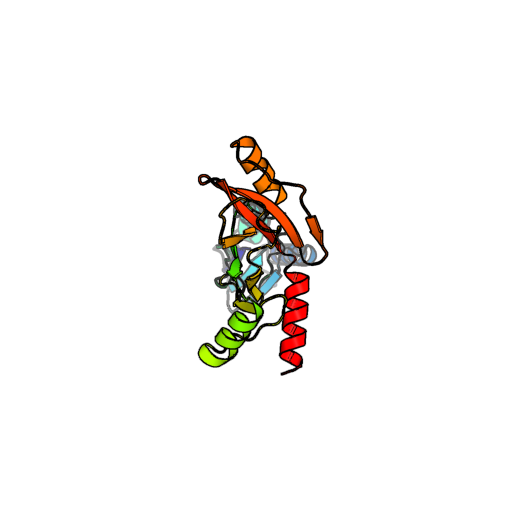ASN A CA 1
ATOM 789 C C . ASN A 1 97 ? 7.913 8.852 -13.873 1.00 36.59 97 ASN A C 1
ATOM 791 O O . ASN A 1 97 ? 7.659 9.991 -14.249 1.00 36.59 97 ASN A O 1
ATOM 795 N N . THR A 1 98 ? 7.236 7.819 -14.385 1.00 38.03 98 THR A N 1
ATOM 796 C CA . THR A 1 98 ? 5.799 7.983 -14.556 1.00 38.03 98 THR A CA 1
ATOM 797 C C . THR A 1 98 ? 5.263 8.068 -13.145 1.00 38.03 98 THR A C 1
ATOM 799 O O . THR A 1 98 ? 5.410 7.099 -12.408 1.00 38.03 98 THR A O 1
ATOM 802 N N . LEU A 1 99 ? 4.695 9.213 -12.774 1.00 42.34 99 LEU A N 1
ATOM 803 C CA . LEU A 1 99 ? 3.699 9.307 -11.716 1.00 42.34 99 LEU A CA 1
ATOM 804 C C . LEU A 1 99 ? 2.737 8.128 -11.922 1.00 42.34 99 LEU A C 1
ATOM 806 O O . LEU A 1 99 ? 1.810 8.230 -12.727 1.00 42.34 99 LEU A O 1
ATOM 810 N N . GLU A 1 100 ? 3.013 6.965 -11.323 1.00 46.72 100 GLU A N 1
ATOM 811 C CA . GLU A 1 100 ? 2.051 5.879 -11.302 1.00 46.72 100 GLU A CA 1
ATOM 812 C C . GLU A 1 100 ? 0.883 6.502 -10.579 1.00 46.72 100 GLU A C 1
ATOM 814 O O . GLU A 1 100 ? 1.000 6.897 -9.417 1.00 46.72 100 GLU A O 1
ATOM 819 N N . LYS A 1 101 ? -0.185 6.742 -11.339 1.00 52.38 101 LYS A N 1
ATOM 820 C CA . LYS A 1 101 ? -1.393 7.374 -10.850 1.00 52.38 101 LYS A CA 1
ATOM 821 C C . LYS A 1 101 ? -1.862 6.503 -9.697 1.00 52.38 101 LYS A C 1
ATOM 823 O O . LYS A 1 101 ? -2.457 5.454 -9.929 1.00 52.38 101 LYS A O 1
ATOM 828 N N . LYS A 1 102 ? -1.506 6.898 -8.471 1.00 74.00 102 LYS A N 1
ATOM 829 C CA . LYS A 1 102 ? -1.848 6.162 -7.261 1.00 74.00 102 LYS A CA 1
ATOM 830 C C . LYS A 1 102 ? -3.360 6.011 -7.288 1.00 74.00 102 LYS A C 1
ATOM 832 O O . LYS A 1 102 ? -4.083 7.010 -7.345 1.00 74.00 102 LYS A O 1
ATOM 837 N N . GLU A 1 103 ? -3.822 4.769 -7.365 1.00 87.06 103 GLU A N 1
ATOM 838 C CA . GLU A 1 103 ? -5.243 4.517 -7.535 1.00 87.06 103 GLU A CA 1
ATOM 839 C C . GLU A 1 103 ? -5.982 4.975 -6.271 1.00 87.06 103 GLU A C 1
ATOM 841 O O . GLU A 1 103 ? -5.509 4.708 -5.161 1.00 87.06 103 GLU A O 1
ATOM 846 N N . PRO A 1 104 ? -7.125 5.663 -6.407 1.00 93.25 104 PRO A N 1
ATOM 847 C CA . PRO A 1 104 ? -7.943 6.088 -5.278 1.00 93.25 104 PRO A CA 1
ATOM 848 C C . PRO A 1 104 ? -8.656 4.877 -4.663 1.00 93.25 104 PRO A C 1
ATOM 850 O O . PRO A 1 104 ? -9.836 4.636 -4.901 1.00 93.25 104 PRO A O 1
ATOM 853 N N . LYS A 1 105 ? -7.912 4.047 -3.924 1.00 94.12 105 LYS A N 1
ATOM 854 C CA . LYS A 1 105 ? -8.425 2.806 -3.338 1.00 94.12 105 LYS A CA 1
ATOM 855 C C . LYS A 1 105 ? -7.750 2.421 -2.029 1.00 94.12 105 LYS A C 1
ATOM 857 O O . LYS A 1 105 ? -6.611 2.802 -1.743 1.00 94.12 105 LYS A O 1
ATOM 862 N N . VAL A 1 106 ? -8.464 1.585 -1.282 1.00 95.69 106 VAL A N 1
ATOM 863 C CA . VAL A 1 106 ? -7.956 0.870 -0.110 1.00 95.69 106 VAL A CA 1
ATOM 864 C C . VAL A 1 106 ? -6.937 -0.187 -0.543 1.00 95.69 106 VAL A C 1
ATOM 866 O O . VAL A 1 106 ? -7.114 -0.873 -1.552 1.00 95.69 106 VAL A O 1
ATOM 869 N N . LYS A 1 107 ? -5.861 -0.312 0.233 1.00 91.69 107 LYS A N 1
ATOM 870 C CA . LYS A 1 107 ? -4.774 -1.283 0.042 1.00 91.69 107 LYS A CA 1
ATOM 871 C C . LYS A 1 107 ? -4.667 -2.310 1.161 1.00 91.69 107 LYS A C 1
ATOM 873 O O . LYS A 1 107 ? -4.033 -3.337 0.961 1.00 91.69 107 LYS A O 1
ATOM 878 N N . GLY A 1 108 ? -5.274 -2.049 2.313 1.00 93.81 108 GLY A N 1
ATOM 879 C CA . GLY A 1 108 ? -5.242 -2.963 3.447 1.00 93.81 108 GLY A CA 1
ATOM 880 C C . GLY A 1 108 ? -5.786 -2.328 4.718 1.00 93.81 108 GLY A C 1
ATOM 881 O O . GLY A 1 108 ? -6.374 -1.246 4.682 1.00 93.81 108 GLY A O 1
ATOM 882 N N . LEU A 1 109 ? -5.563 -3.007 5.839 1.00 96.12 109 LEU A N 1
ATOM 883 C CA . LEU A 1 109 ? -5.928 -2.531 7.170 1.00 96.12 109 LEU A CA 1
ATOM 884 C C . LEU A 1 109 ? -4.774 -1.736 7.772 1.00 96.12 109 LEU A C 1
ATOM 886 O O . LEU A 1 109 ? -3.641 -2.217 7.827 1.00 96.12 109 LEU A O 1
ATOM 890 N N . GLY A 1 110 ? -5.065 -0.524 8.224 1.00 95.50 110 GLY A N 1
ATOM 891 C CA . GLY A 1 110 ? -4.115 0.273 8.992 1.00 95.50 110 GLY A CA 1
ATOM 892 C C . GLY A 1 110 ? -4.385 0.199 10.483 1.00 95.50 110 GLY A C 1
ATOM 893 O O . GLY A 1 110 ? -3.440 0.299 11.257 1.00 95.50 110 GLY A O 1
ATOM 894 N N . GLY A 1 111 ? -5.614 -0.119 10.892 1.00 96.69 111 GLY A N 1
ATOM 895 C CA . GLY A 1 111 ? -5.901 -0.430 12.282 1.00 96.69 111 GLY A CA 1
ATOM 896 C C . GLY A 1 111 ? -7.297 -0.981 12.548 1.00 96.69 111 GLY A C 1
ATOM 897 O O . GLY A 1 111 ? -8.211 -0.873 11.726 1.00 96.69 111 GLY A O 1
ATOM 898 N N . PHE A 1 112 ? -7.441 -1.574 13.727 1.00 97.62 112 PHE A N 1
ATOM 899 C CA . PHE A 1 112 ? -8.703 -1.970 14.325 1.00 97.62 112 PHE A CA 1
ATOM 900 C C . PHE A 1 112 ? -8.810 -1.348 15.716 1.00 97.62 112 PHE A C 1
ATOM 902 O O . PHE A 1 112 ? -8.007 -1.622 16.613 1.00 97.62 112 PHE A O 1
ATOM 909 N N . PHE A 1 113 ? -9.811 -0.492 15.871 1.00 97.44 113 PHE A N 1
ATOM 910 C CA . PHE A 1 113 ? -10.060 0.273 17.081 1.00 97.44 113 PHE A CA 1
ATOM 911 C C . PHE A 1 113 ? -11.375 -0.183 17.685 1.00 97.44 113 PHE A C 1
ATOM 913 O O . PHE A 1 113 ? -12.365 -0.330 16.972 1.00 97.44 113 PHE A O 1
ATOM 920 N N . PHE A 1 114 ? -11.418 -0.397 18.992 1.00 96.62 114 PHE A N 1
ATOM 921 C CA . PHE A 1 114 ? -12.630 -0.863 19.658 1.00 96.62 114 PHE A CA 1
ATOM 922 C C . PHE A 1 114 ? -12.740 -0.289 21.060 1.00 96.62 114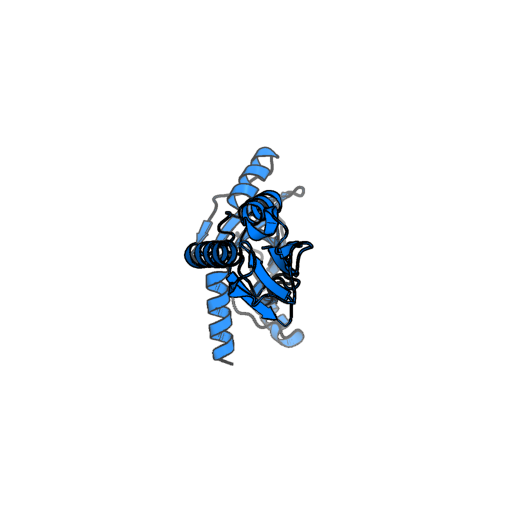 PHE A C 1
ATOM 924 O O . PHE A 1 114 ? -11.742 0.052 21.690 1.00 96.62 114 PHE A O 1
ATOM 931 N N . ARG A 1 115 ? -13.969 -0.162 21.549 1.00 95.94 115 ARG A N 1
ATOM 932 C CA . ARG A 1 115 ? -14.242 0.367 22.881 1.00 95.94 115 ARG A CA 1
ATOM 933 C C . ARG A 1 115 ? -14.091 -0.719 23.939 1.00 95.94 115 ARG A C 1
ATOM 935 O O . ARG A 1 115 ? -14.492 -1.866 23.757 1.00 95.94 115 ARG A O 1
ATOM 942 N N . SER A 1 116 ? -13.568 -0.322 25.090 1.00 95.56 116 SER A N 1
ATOM 943 C CA . SER A 1 116 ? -13.506 -1.128 26.302 1.00 95.56 116 SER A CA 1
ATOM 944 C C . SER A 1 116 ? -14.025 -0.329 27.492 1.00 95.56 116 SER A C 1
ATOM 946 O O . SER A 1 116 ? -13.819 0.879 27.599 1.00 95.56 116 SER A O 1
ATOM 948 N N . LYS A 1 117 ? -14.691 -1.019 28.424 1.00 96.12 117 LYS A N 1
ATOM 949 C CA . LYS A 1 117 ? -15.064 -0.433 29.723 1.00 96.12 117 LYS A CA 1
ATOM 950 C C . LYS A 1 117 ? -13.828 -0.109 30.566 1.00 96.12 117 LYS A C 1
ATOM 952 O O . LYS A 1 117 ? -13.856 0.860 31.312 1.00 96.12 117 LYS A O 1
ATOM 957 N N . ASN A 1 118 ? -12.781 -0.924 30.439 1.00 95.81 118 ASN A N 1
ATOM 958 C CA . ASN A 1 118 ? -11.506 -0.756 31.122 1.00 95.81 118 ASN A CA 1
ATOM 959 C C . ASN A 1 118 ? -10.370 -1.106 30.140 1.00 95.81 118 ASN A C 1
ATOM 961 O O . ASN A 1 118 ? -10.006 -2.279 30.009 1.00 95.81 118 ASN A O 1
ATOM 965 N N . PRO A 1 119 ? -9.878 -0.136 29.348 1.00 95.44 119 PRO A N 1
ATOM 966 C CA . PRO A 1 119 ? -8.860 -0.408 28.338 1.00 95.44 119 PRO A CA 1
ATOM 967 C C . PRO A 1 119 ? -7.519 -0.815 28.963 1.00 95.44 119 PRO A C 1
ATOM 969 O O . PRO A 1 119 ? -6.824 -1.640 28.383 1.00 95.44 119 PRO A O 1
ATOM 972 N N . GLU A 1 120 ? -7.181 -0.318 30.155 1.00 94.38 120 GLU A N 1
ATOM 973 C CA . GLU A 1 120 ? -5.953 -0.686 30.870 1.00 94.38 120 GLU A CA 1
ATOM 974 C C . GLU A 1 120 ? -5.954 -2.164 31.282 1.00 94.38 120 GLU A C 1
ATOM 976 O O . GLU A 1 120 ? -5.054 -2.913 30.901 1.00 94.38 120 GLU A O 1
ATOM 981 N N . GLU A 1 121 ? -6.998 -2.608 31.985 1.00 96.19 121 GLU A N 1
ATOM 982 C CA . GLU A 1 121 ? -7.144 -4.011 32.399 1.00 96.19 121 GLU A CA 1
ATOM 983 C C . GLU A 1 121 ? -7.174 -4.951 31.189 1.00 96.19 121 GLU A C 1
ATOM 985 O O . GLU A 1 121 ? -6.539 -6.004 31.198 1.00 96.19 121 GLU A O 1
ATOM 990 N N . LEU A 1 122 ? -7.834 -4.539 30.102 1.00 95.56 122 LEU A N 1
ATOM 991 C CA . LEU A 1 122 ? -7.861 -5.322 28.872 1.00 95.56 122 LEU A CA 1
ATOM 992 C C . LEU A 1 122 ? -6.481 -5.410 28.199 1.00 95.56 122 LEU A C 1
ATOM 994 O O . LEU A 1 122 ? -6.119 -6.474 27.697 1.00 95.56 122 LEU A O 1
ATOM 998 N N . ARG A 1 123 ? -5.686 -4.330 28.208 1.00 94.25 123 ARG A N 1
ATOM 999 C CA . ARG A 1 123 ? -4.295 -4.356 27.721 1.00 94.25 123 ARG A CA 1
ATOM 1000 C C . ARG A 1 123 ? -3.429 -5.297 28.555 1.00 94.25 123 ARG A C 1
ATOM 1002 O O . ARG A 1 123 ? -2.643 -6.047 27.984 1.00 94.25 123 ARG A O 1
ATOM 1009 N N . ILE A 1 124 ? -3.568 -5.278 29.883 1.00 95.31 124 ILE A N 1
ATOM 1010 C CA . ILE A 1 124 ? -2.861 -6.210 30.778 1.00 95.31 124 ILE A CA 1
ATOM 1011 C C . ILE A 1 124 ? -3.252 -7.649 30.442 1.00 95.31 124 ILE A C 1
ATOM 1013 O O . ILE A 1 124 ? -2.374 -8.475 30.201 1.00 95.31 124 ILE A O 1
ATOM 1017 N N . TRP A 1 125 ? -4.552 -7.924 30.318 1.00 96.56 125 TRP A N 1
ATOM 1018 C CA . TRP A 1 125 ? -5.044 -9.254 29.977 1.00 96.56 125 TRP A CA 1
ATOM 1019 C C . TRP A 1 125 ? -4.476 -9.750 28.642 1.00 96.56 125 TRP A C 1
ATOM 1021 O O . TRP A 1 125 ? -3.952 -10.861 28.574 1.00 96.56 125 TRP A O 1
ATOM 1031 N N . TYR A 1 126 ? -4.504 -8.918 27.595 1.00 96.50 126 TYR A N 1
ATOM 1032 C CA . TYR A 1 126 ? -3.940 -9.265 26.288 1.00 96.50 126 TYR A CA 1
ATOM 1033 C C . TYR A 1 126 ? -2.434 -9.527 26.330 1.00 96.50 126 TYR A C 1
ATOM 1035 O O . TYR A 1 126 ? -1.962 -10.459 25.676 1.00 96.50 126 TYR A O 1
ATOM 1043 N N . ARG A 1 127 ? -1.685 -8.754 27.117 1.00 95.38 127 ARG A N 1
ATOM 1044 C CA . ARG A 1 127 ? -0.250 -8.971 27.317 1.00 95.38 127 ARG A CA 1
ATOM 1045 C C . ARG A 1 127 ? 0.014 -10.321 27.980 1.00 95.38 127 ARG A C 1
ATOM 1047 O O . ARG A 1 127 ? 0.797 -11.109 27.468 1.00 95.38 127 ARG A O 1
ATOM 1054 N N . GLU A 1 128 ? -0.666 -10.595 29.089 1.00 97.44 128 GLU A N 1
ATOM 1055 C CA . GLU A 1 128 ? -0.441 -11.793 29.905 1.00 97.44 128 GLU A CA 1
ATOM 1056 C C . GLU A 1 128 ? -0.905 -13.082 29.223 1.00 97.44 128 GLU A C 1
ATOM 1058 O O . GLU A 1 128 ? -0.260 -14.119 29.360 1.00 97.44 128 GLU A O 1
ATOM 1063 N N . HIS A 1 129 ? -2.020 -13.028 28.493 1.00 97.94 129 HIS A N 1
ATOM 1064 C CA . HIS A 1 129 ? -2.682 -14.231 27.986 1.00 97.94 129 HIS A CA 1
ATOM 1065 C C . HIS A 1 129 ? -2.419 -14.477 26.501 1.00 97.94 129 HIS A C 1
ATOM 1067 O O . HIS A 1 129 ? -2.428 -15.630 26.075 1.00 97.94 129 HIS A O 1
ATOM 1073 N N . LEU A 1 130 ? -2.198 -13.420 25.710 1.00 96.75 130 LEU A N 1
ATOM 1074 C CA . LEU A 1 130 ? -1.997 -13.520 24.259 1.00 96.75 130 LEU A CA 1
ATOM 1075 C C . LEU A 1 130 ? -0.613 -13.041 23.798 1.00 96.75 130 LEU A C 1
ATOM 1077 O O . LEU A 1 130 ? -0.302 -13.176 22.618 1.00 96.75 130 LEU A O 1
ATOM 1081 N N . GLY A 1 131 ? 0.210 -12.475 24.688 1.00 95.12 131 GLY A N 1
ATOM 1082 C CA . GLY A 1 131 ? 1.521 -11.926 24.324 1.00 95.12 131 GLY A CA 1
ATOM 1083 C C . GLY A 1 131 ? 1.438 -10.677 23.443 1.00 95.12 131 GLY A C 1
ATOM 1084 O O . GLY A 1 131 ? 2.391 -10.351 22.741 1.00 95.12 131 GLY A O 1
ATOM 1085 N N . ILE A 1 132 ? 0.297 -9.985 23.438 1.00 94.19 132 ILE A N 1
ATOM 1086 C CA . ILE A 1 132 ? 0.127 -8.759 22.658 1.00 94.19 132 ILE A CA 1
ATOM 1087 C C . ILE A 1 132 ? 0.715 -7.600 23.465 1.00 94.19 132 ILE A C 1
ATOM 1089 O O . ILE A 1 132 ? 0.088 -7.072 24.386 1.00 94.19 132 ILE A O 1
ATOM 1093 N N . GLU A 1 133 ? 1.941 -7.217 23.127 1.00 89.00 133 GLU A N 1
ATOM 1094 C CA . GLU A 1 133 ? 2.650 -6.127 23.792 1.00 89.00 133 GLU A CA 1
ATOM 1095 C C . GLU A 1 133 ? 2.193 -4.768 23.258 1.00 89.00 133 GLU A C 1
ATOM 1097 O O . GLU A 1 133 ? 2.265 -4.504 22.062 1.00 89.00 133 GLU A O 1
ATOM 1102 N N . GLY A 1 134 ? 1.722 -3.885 24.140 1.00 83.38 134 GLY A N 1
ATOM 1103 C CA . GLY A 1 134 ? 1.251 -2.552 23.769 1.00 83.38 134 GLY A CA 1
ATOM 1104 C C . GLY A 1 134 ? 1.238 -1.580 24.945 1.00 83.38 134 GLY A C 1
ATOM 1105 O O . GLY A 1 134 ? 1.248 -1.988 26.115 1.00 83.38 134 GLY A O 1
ATOM 1106 N N . GLY A 1 135 ? 1.237 -0.292 24.608 1.00 85.44 135 GLY A N 1
ATOM 1107 C CA . GLY A 1 135 ? 1.145 0.828 25.543 1.00 85.44 135 GLY A CA 1
ATOM 1108 C C . GLY A 1 135 ? -0.228 1.494 25.507 1.00 85.44 135 GLY A C 1
ATOM 1109 O O . GLY A 1 135 ? -1.191 0.933 24.982 1.00 85.44 135 GLY A O 1
ATOM 1110 N N . ASP A 1 136 ? -0.314 2.706 26.049 1.00 84.25 136 ASP A N 1
ATOM 1111 C CA . ASP A 1 136 ? -1.562 3.478 26.064 1.00 84.25 136 ASP A CA 1
ATOM 1112 C C . ASP A 1 136 ? -2.045 3.834 24.657 1.00 84.25 136 ASP A C 1
ATOM 1114 O O . ASP A 1 136 ? -3.245 3.838 24.426 1.00 84.25 136 ASP A O 1
ATOM 1118 N N . GLU A 1 137 ? -1.121 3.978 23.704 1.00 85.00 137 GLU A N 1
ATOM 1119 C CA . GLU A 1 137 ? -1.389 4.172 22.271 1.00 85.00 137 GLU A CA 1
ATOM 1120 C C . GLU A 1 137 ? -1.730 2.863 21.528 1.00 85.00 137 GLU A C 1
ATOM 1122 O O . GLU A 1 137 ? -1.915 2.849 20.310 1.00 85.00 137 GLU A O 1
ATOM 1127 N N . GLY A 1 138 ? -1.878 1.744 22.244 1.00 89.38 138 GLY A N 1
ATOM 1128 C CA . GLY A 1 138 ? -2.166 0.428 21.677 1.00 89.38 138 GLY A CA 1
ATOM 1129 C C . GLY A 1 138 ? -0.902 -0.327 21.264 1.00 89.38 138 GLY A C 1
ATOM 1130 O O . GLY A 1 138 ? 0.171 -0.160 21.850 1.00 89.38 138 GLY A O 1
ATOM 1131 N N . THR A 1 139 ? -1.044 -1.212 20.281 1.00 92.31 139 THR A N 1
ATOM 1132 C CA . THR A 1 139 ? 0.057 -1.992 19.697 1.00 92.31 139 THR A CA 1
ATOM 1133 C C . THR A 1 139 ? 0.025 -1.933 18.173 1.00 92.31 139 THR A C 1
ATOM 1135 O O . THR A 1 139 ? -1.017 -1.646 17.584 1.00 92.31 139 THR A O 1
ATOM 1138 N N . SER A 1 140 ? 1.148 -2.252 17.535 1.00 91.19 140 SER A N 1
ATOM 1139 C CA . SER A 1 140 ? 1.277 -2.332 16.082 1.00 91.19 140 SER A CA 1
ATOM 1140 C C . SER A 1 140 ? 1.761 -3.717 15.677 1.00 91.19 140 SER A C 1
ATOM 1142 O O . SER A 1 140 ? 2.855 -4.131 16.052 1.00 91.19 140 SER A O 1
ATOM 1144 N N . PHE A 1 141 ? 0.973 -4.410 14.860 1.00 92.56 141 PHE A N 1
ATOM 1145 C CA . PHE A 1 141 ? 1.394 -5.645 14.207 1.00 92.56 141 PHE A CA 1
ATOM 1146 C C . PHE A 1 141 ? 2.139 -5.312 12.920 1.00 92.56 141 PHE A C 1
ATOM 1148 O O . PHE A 1 141 ? 1.530 -4.806 11.978 1.00 92.56 141 PHE A O 1
ATOM 1155 N N . GLU A 1 142 ? 3.439 -5.588 12.885 1.00 90.19 142 GLU A N 1
ATOM 1156 C CA . GLU A 1 142 ? 4.298 -5.346 11.725 1.00 90.19 142 GLU A CA 1
ATOM 1157 C C . GLU A 1 142 ? 4.190 -6.493 10.704 1.00 90.19 142 GLU A C 1
ATOM 1159 O O . GLU A 1 142 ? 4.084 -7.668 11.058 1.00 90.19 142 GLU A O 1
ATOM 1164 N N . TRP A 1 143 ? 4.209 -6.158 9.416 1.00 90.25 143 TRP A N 1
ATOM 1165 C CA . TRP A 1 143 ? 4.125 -7.108 8.307 1.00 90.25 143 TRP A CA 1
ATOM 1166 C C . TRP A 1 143 ? 4.925 -6.618 7.096 1.00 90.25 143 TRP A C 1
ATOM 1168 O O . TRP A 1 143 ? 5.270 -5.444 6.992 1.00 90.25 143 TRP A O 1
ATOM 1178 N N . ARG A 1 144 ? 5.240 -7.521 6.161 1.00 87.56 144 ARG A N 1
ATOM 1179 C CA . ARG A 1 144 ? 5.936 -7.190 4.905 1.00 87.56 144 ARG A CA 1
ATOM 1180 C C . ARG A 1 144 ? 4.959 -7.148 3.741 1.00 87.56 144 ARG A C 1
ATOM 1182 O O . ARG A 1 144 ? 4.026 -7.952 3.684 1.00 87.56 144 ARG A O 1
ATOM 1189 N N . LYS A 1 145 ? 5.173 -6.220 2.810 1.00 82.12 145 LYS A N 1
ATOM 1190 C CA . LYS A 1 145 ? 4.384 -6.155 1.577 1.00 82.12 145 LYS A CA 1
ATOM 1191 C C . LYS A 1 145 ? 4.761 -7.327 0.667 1.00 82.12 145 LYS A C 1
ATOM 1193 O O . LYS A 1 145 ? 5.921 -7.715 0.583 1.00 82.12 145 LYS A O 1
ATOM 1198 N N . VAL A 1 146 ? 3.768 -7.909 -0.003 1.00 79.00 146 VAL A N 1
ATOM 1199 C CA . VAL A 1 146 ? 3.983 -9.064 -0.897 1.00 79.00 146 VAL A CA 1
ATOM 1200 C C . VAL A 1 146 ? 4.733 -8.650 -2.167 1.00 79.00 146 VAL A C 1
ATOM 1202 O O . VAL A 1 146 ? 5.565 -9.399 -2.667 1.00 79.00 146 VAL A O 1
ATOM 1205 N N . ASP A 1 147 ? 4.434 -7.461 -2.685 1.00 76.94 147 ASP A N 1
ATOM 1206 C CA . ASP A 1 147 ? 5.023 -6.870 -3.889 1.00 76.94 147 ASP A CA 1
ATOM 1207 C C . ASP A 1 147 ? 6.386 -6.209 -3.642 1.00 76.94 147 ASP A C 1
ATOM 1209 O O . ASP A 1 147 ? 7.195 -6.121 -4.567 1.00 76.94 147 ASP A O 1
ATOM 1213 N N . ASP A 1 148 ? 6.649 -5.801 -2.399 1.00 77.56 148 ASP A N 1
ATOM 1214 C CA . ASP A 1 148 ? 7.939 -5.285 -1.943 1.00 77.56 148 ASP A CA 1
ATOM 1215 C C . ASP A 1 148 ? 8.272 -5.790 -0.526 1.00 77.56 148 ASP A C 1
ATOM 1217 O O . ASP A 1 148 ? 7.990 -5.114 0.467 1.00 77.56 148 ASP A O 1
ATOM 1221 N N . PRO A 1 149 ? 8.913 -6.965 -0.407 1.00 80.69 149 PRO A N 1
ATOM 1222 C CA . PRO A 1 149 ? 9.289 -7.525 0.888 1.00 80.69 149 PRO A CA 1
ATOM 1223 C C . PRO A 1 149 ? 10.303 -6.682 1.674 1.00 80.69 149 PRO A C 1
ATOM 1225 O O . PRO A 1 149 ? 10.525 -6.957 2.854 1.00 80.69 149 PRO A O 1
ATOM 1228 N N . THR A 1 150 ? 10.941 -5.686 1.045 1.00 77.19 150 THR A N 1
ATOM 1229 C CA . THR A 1 150 ? 11.882 -4.783 1.723 1.00 77.19 150 THR A CA 1
ATOM 1230 C C . THR A 1 150 ? 11.171 -3.659 2.468 1.00 77.19 150 THR A C 1
ATOM 1232 O O . THR A 1 150 ? 11.681 -3.204 3.491 1.00 77.19 150 THR A O 1
ATOM 1235 N N . SER A 1 151 ? 9.960 -3.295 2.043 1.00 79.31 151 SER A N 1
ATOM 1236 C CA . SER A 1 151 ? 9.121 -2.317 2.730 1.00 79.31 151 SER A CA 1
ATOM 1237 C C . SER A 1 151 ? 8.230 -2.988 3.776 1.00 79.31 151 SER A C 1
ATOM 1239 O O . SER A 1 151 ? 7.722 -4.107 3.603 1.00 79.31 151 SER A O 1
ATOM 1241 N N . SER A 1 152 ? 8.053 -2.299 4.898 1.00 84.38 152 SER A N 1
ATOM 1242 C CA . SER A 1 152 ? 7.203 -2.748 5.991 1.00 84.38 152 SER A CA 1
ATOM 1243 C C . SER A 1 152 ? 5.831 -2.081 5.925 1.00 84.38 152 SER A C 1
ATOM 1245 O O . SER A 1 152 ? 5.609 -1.032 5.320 1.00 84.38 152 SER A O 1
ATOM 1247 N N . GLY A 1 153 ? 4.866 -2.730 6.551 1.00 87.75 153 GLY A N 1
ATOM 1248 C CA . GLY A 1 153 ? 3.579 -2.167 6.898 1.00 87.75 153 GLY A CA 1
ATOM 1249 C C . GLY A 1 153 ? 3.263 -2.525 8.338 1.00 87.75 153 GLY A C 1
ATOM 1250 O O . GLY A 1 153 ? 3.919 -3.364 8.952 1.00 87.75 153 GLY A O 1
ATOM 1251 N N . PHE A 1 154 ? 2.245 -1.879 8.885 1.00 90.12 154 PHE A N 1
ATOM 1252 C CA . PHE A 1 154 ? 1.745 -2.242 10.196 1.00 90.12 154 PHE A CA 1
ATOM 1253 C C . PHE A 1 154 ? 0.246 -2.001 10.291 1.00 90.12 154 PHE A C 1
ATOM 1255 O O . PHE A 1 154 ? -0.337 -1.217 9.528 1.00 90.12 154 PHE A O 1
ATOM 1262 N N . THR A 1 155 ? -0.358 -2.706 11.237 1.00 94.69 155 THR A N 1
ATOM 1263 C CA . THR A 1 155 ? -1.765 -2.584 11.593 1.00 94.69 155 THR A CA 1
ATOM 1264 C C . THR A 1 155 ? -1.868 -2.313 13.085 1.00 94.69 155 THR A C 1
ATOM 1266 O O . THR A 1 155 ? -1.388 -3.099 13.900 1.00 94.69 155 THR A O 1
ATOM 1269 N N . VAL A 1 156 ? -2.485 -1.189 13.436 1.00 94.44 156 VAL A N 1
ATOM 1270 C CA . VAL A 1 156 ? -2.673 -0.756 14.819 1.00 94.44 156 VAL A CA 1
ATOM 1271 C C . VAL A 1 156 ? -3.832 -1.517 15.453 1.00 94.44 156 VAL A C 1
ATOM 1273 O O . VAL A 1 156 ? -4.893 -1.679 14.856 1.00 94.44 156 VAL A O 1
ATOM 1276 N N . TRP A 1 157 ? -3.651 -1.959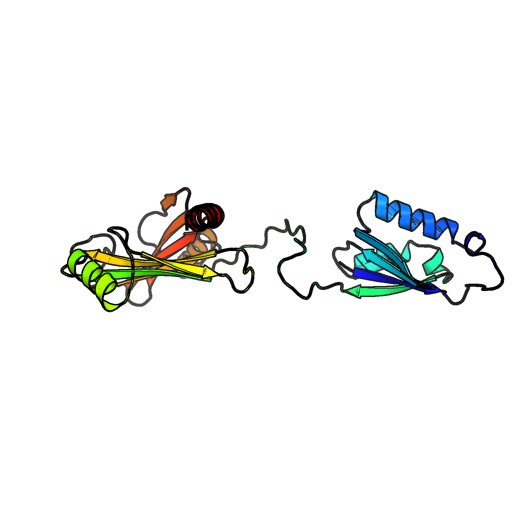 16.685 1.00 95.88 157 TRP A N 1
ATOM 1277 C CA . TRP A 1 157 ? -4.684 -2.568 17.505 1.00 95.88 157 TRP A CA 1
ATOM 1278 C C . TRP A 1 157 ? -4.817 -1.770 18.795 1.00 95.88 157 TRP A C 1
ATOM 1280 O O . TRP A 1 157 ? -3.881 -1.710 19.597 1.00 95.88 157 TRP A O 1
ATOM 1290 N N . HIS A 1 158 ? -5.971 -1.129 18.982 1.00 96.19 158 HIS A N 1
ATOM 1291 C CA . HIS A 1 158 ? -6.152 -0.164 20.062 1.00 96.19 158 HIS A CA 1
ATOM 1292 C C . HIS A 1 158 ? -7.516 -0.295 20.748 1.00 96.19 158 HIS A C 1
ATOM 1294 O O . HIS A 1 158 ? -8.566 -0.282 20.100 1.00 96.19 158 HIS A O 1
ATOM 1300 N N . ALA A 1 159 ? -7.480 -0.370 22.082 1.00 95.50 159 ALA A N 1
ATOM 1301 C CA . ALA A 1 159 ? -8.656 -0.366 22.943 1.00 95.50 159 ALA A CA 1
ATOM 1302 C C . ALA A 1 159 ? -8.901 1.046 23.498 1.00 95.50 159 ALA A C 1
ATOM 1304 O O . ALA A 1 159 ? -8.186 1.493 24.392 1.00 95.50 159 ALA A O 1
ATOM 1305 N N . PHE A 1 160 ? -9.930 1.720 22.992 1.00 95.50 160 PHE A N 1
ATOM 1306 C CA . PHE A 1 160 ? -10.361 3.039 23.447 1.00 95.50 160 PHE A CA 1
ATOM 1307 C C . PHE A 1 160 ? -11.257 2.942 24.683 1.00 95.50 160 PHE A C 1
ATOM 1309 O O . PHE A 1 160 ? -11.920 1.927 24.920 1.00 95.50 160 PHE A O 1
ATOM 1316 N N . SER A 1 161 ? -11.351 4.031 25.448 1.00 93.88 161 SER A N 1
ATOM 1317 C CA . SER A 1 161 ? -12.366 4.142 26.498 1.00 93.88 161 SER A CA 1
ATOM 1318 C C . SER A 1 161 ? -13.782 4.087 25.909 1.00 93.88 161 SER A C 1
ATOM 1320 O O . SER A 1 161 ? -14.069 4.594 24.819 1.00 93.88 161 SER A O 1
ATOM 1322 N N . LYS A 1 162 ? -14.727 3.520 26.661 1.00 92.69 162 LYS A N 1
ATOM 1323 C CA . LYS A 1 162 ? -16.143 3.501 26.274 1.00 92.69 162 LYS A CA 1
ATOM 1324 C C . LYS A 1 162 ? -16.754 4.900 26.117 1.00 92.69 162 LYS A C 1
ATOM 1326 O O . LYS A 1 162 ? -17.746 5.039 25.411 1.00 92.69 162 LYS A O 1
ATOM 1331 N N . THR A 1 163 ? -16.171 5.917 26.746 1.00 90.56 163 THR A N 1
ATOM 1332 C CA . THR A 1 163 ? -16.635 7.313 26.674 1.00 90.56 163 THR A CA 1
ATOM 1333 C C . THR A 1 163 ? -15.815 8.179 25.724 1.00 90.56 163 THR A C 1
ATOM 1335 O O . THR A 1 163 ? -16.030 9.382 25.681 1.00 90.56 163 THR A O 1
ATOM 1338 N N . ASP A 1 164 ? -14.864 7.588 25.003 1.00 91.69 164 ASP A N 1
ATOM 1339 C CA . ASP A 1 164 ? -14.005 8.309 24.067 1.00 91.69 164 ASP A CA 1
ATOM 1340 C C . ASP A 1 164 ? -14.824 8.905 22.908 1.00 91.69 164 ASP A C 1
ATOM 1342 O O . ASP A 1 164 ? -15.725 8.242 22.384 1.00 91.69 164 ASP A O 1
ATOM 1346 N N . ASP A 1 165 ? -14.564 10.147 22.518 1.00 91.31 165 ASP A N 1
ATOM 1347 C CA . ASP A 1 165 ? -15.318 10.841 21.474 1.00 91.31 165 ASP A CA 1
ATOM 1348 C C . ASP A 1 165 ? -14.781 10.570 20.061 1.00 91.31 165 ASP A C 1
ATOM 1350 O O . ASP A 1 165 ? -15.450 10.899 19.088 1.00 91.31 165 ASP A O 1
ATOM 1354 N N . TYR A 1 166 ? -13.658 9.861 19.909 1.00 91.31 166 TYR A N 1
ATOM 1355 C CA . TYR A 1 166 ? -13.018 9.604 18.616 1.00 91.31 166 TYR A CA 1
ATOM 1356 C C . TYR A 1 166 ? -13.954 8.983 17.564 1.00 91.31 166 TYR A C 1
ATOM 1358 O O . TYR A 1 166 ? -13.938 9.344 16.378 1.00 91.31 166 TYR A O 1
ATOM 1366 N N . PHE A 1 167 ? -14.825 8.070 18.006 1.00 92.06 167 PHE A N 1
ATOM 1367 C CA . PHE A 1 167 ? -15.797 7.387 17.149 1.00 92.06 167 PHE A CA 1
ATOM 1368 C C . PHE A 1 167 ? -16.954 8.297 16.745 1.00 92.06 167 PHE A C 1
ATOM 1370 O O . PHE A 1 167 ? -17.474 8.124 15.651 1.00 92.06 167 PHE A O 1
ATOM 1377 N N . ASP A 1 168 ? -17.341 9.238 17.612 1.00 85.56 168 ASP A N 1
ATOM 1378 C CA . ASP A 1 168 ? -18.375 10.265 17.405 1.00 85.56 168 ASP A CA 1
ATOM 1379 C C . ASP A 1 168 ? -19.679 9.786 16.723 1.00 85.56 168 ASP A C 1
ATOM 1381 O O . ASP A 1 168 ? -20.350 10.525 16.010 1.00 85.56 168 ASP A O 1
ATOM 1385 N N . VAL A 1 169 ? -20.032 8.510 16.915 1.00 88.88 169 VAL A N 1
ATOM 1386 C CA . VAL A 1 169 ? -21.255 7.872 16.408 1.00 88.88 169 VAL A CA 1
ATOM 1387 C C . VAL A 1 169 ? -21.856 7.050 17.538 1.00 88.88 169 VAL A C 1
ATOM 1389 O O . VAL A 1 169 ? -21.205 6.175 18.124 1.00 88.88 169 VAL A O 1
ATOM 1392 N N . ALA A 1 170 ? -23.110 7.351 17.874 1.00 87.81 170 ALA A N 1
ATOM 1393 C CA . ALA A 1 170 ? -23.802 6.724 18.990 1.00 87.81 170 ALA A CA 1
ATOM 1394 C C . ALA A 1 170 ? -23.902 5.201 18.799 1.00 87.81 170 ALA A C 1
ATOM 1396 O O . ALA A 1 170 ? -24.393 4.717 17.784 1.00 87.81 170 ALA A O 1
ATOM 1397 N N . GLY A 1 171 ? -23.447 4.444 19.801 1.00 89.31 171 GLY A N 1
ATOM 1398 C CA . GLY A 1 171 ? -23.496 2.978 19.794 1.00 89.31 171 GLY A CA 1
ATOM 1399 C C . GLY A 1 171 ? -22.424 2.290 18.942 1.00 89.31 171 GLY A C 1
ATOM 1400 O O . GLY A 1 171 ? -22.410 1.062 18.878 1.00 89.31 171 GLY A O 1
ATOM 1401 N N . GLN A 1 172 ? -21.509 3.034 18.313 1.00 95.69 172 GLN A N 1
ATOM 1402 C CA . GLN A 1 172 ? -20.409 2.432 17.568 1.00 95.69 172 GLN A CA 1
ATOM 1403 C C . GLN A 1 172 ? -19.329 1.893 18.526 1.00 95.69 172 GLN A C 1
ATOM 1405 O O . GLN A 1 172 ? -18.605 2.654 19.171 1.00 95.69 172 GLN A O 1
ATOM 1410 N N . GLU A 1 173 ? -19.220 0.562 18.602 1.00 96.25 173 GLU A N 1
ATOM 1411 C CA . GLU A 1 173 ? -18.286 -0.149 19.495 1.00 96.25 173 GLU A CA 1
ATOM 1412 C C . GLU A 1 173 ? -16.905 -0.401 18.865 1.00 96.25 173 GLU A C 1
ATOM 1414 O O . GLU A 1 173 ? -15.957 -0.726 19.579 1.00 96.25 173 GLU A O 1
ATOM 1419 N N . PHE A 1 174 ? -16.769 -0.254 17.543 1.00 96.88 174 PHE A N 1
ATOM 1420 C CA . PHE A 1 174 ? -15.506 -0.437 16.827 1.00 96.88 174 PHE A CA 1
ATOM 1421 C C . PHE A 1 174 ? -15.394 0.467 15.595 1.00 96.88 174 PHE A C 1
ATOM 1423 O O . PHE A 1 174 ? -16.390 0.940 15.057 1.00 96.88 174 PHE A O 1
ATOM 1430 N N . MET A 1 175 ? -14.169 0.699 15.138 1.00 97.62 175 MET A N 1
ATOM 1431 C CA . MET A 1 175 ? -13.824 1.490 13.967 1.00 97.62 175 MET A CA 1
ATOM 1432 C C . MET A 1 175 ? -12.717 0.762 13.217 1.00 97.62 175 MET A C 1
ATOM 1434 O O . MET A 1 175 ? -11.742 0.283 13.799 1.00 97.62 175 MET A O 1
ATOM 1438 N N . ILE A 1 176 ? -12.895 0.677 11.904 1.00 98.12 176 ILE A N 1
ATOM 1439 C CA . ILE A 1 176 ? -11.889 0.134 11.003 1.00 98.12 176 ILE A CA 1
ATOM 1440 C C . ILE A 1 176 ? -11.118 1.314 10.424 1.00 98.12 176 ILE A C 1
ATOM 1442 O O . ILE A 1 176 ? -11.723 2.261 9.916 1.00 98.12 176 ILE A O 1
ATOM 1446 N N . ASN A 1 177 ? -9.794 1.234 10.494 1.00 98.12 177 ASN A N 1
ATOM 1447 C CA . ASN A 1 177 ? -8.890 2.126 9.792 1.00 98.12 177 ASN A CA 1
ATOM 1448 C C . ASN A 1 177 ? -8.339 1.405 8.551 1.00 98.12 177 ASN A C 1
ATOM 1450 O O . ASN A 1 177 ? -7.713 0.344 8.650 1.00 98.12 177 ASN A O 1
ATOM 1454 N N . TYR A 1 178 ? -8.573 1.979 7.372 1.00 98.19 178 TYR A N 1
ATOM 1455 C CA . TYR A 1 178 ? -8.080 1.464 6.099 1.00 98.19 178 TYR A CA 1
ATOM 1456 C C . TYR A 1 178 ? -6.856 2.238 5.619 1.00 98.19 178 TYR A C 1
ATOM 1458 O O . TYR A 1 178 ? -6.870 3.465 5.552 1.00 98.19 178 TYR A O 1
ATOM 1466 N N . ARG A 1 179 ? -5.833 1.508 5.163 1.00 96.50 179 ARG A N 1
ATOM 1467 C CA . ARG A 1 179 ? -4.698 2.086 4.431 1.00 96.50 179 ARG A CA 1
ATOM 1468 C C . ARG A 1 179 ? -5.133 2.426 3.013 1.00 96.50 179 ARG A C 1
ATOM 1470 O O . ARG A 1 179 ? -5.649 1.560 2.303 1.00 96.50 179 ARG A O 1
ATOM 1477 N N . VAL A 1 180 ? -4.881 3.651 2.573 1.00 96.19 180 VAL A N 1
ATOM 1478 C CA . VAL A 1 180 ? -5.291 4.186 1.271 1.00 96.19 180 VAL A CA 1
ATOM 1479 C C . VAL A 1 180 ? -4.066 4.619 0.472 1.00 96.19 180 VAL A C 1
ATOM 1481 O O . VAL A 1 180 ? -3.149 5.234 1.005 1.00 96.19 180 VAL A O 1
ATOM 1484 N N . GLN A 1 181 ? -4.040 4.297 -0.824 1.00 91.50 181 GLN A N 1
ATOM 1485 C CA . GLN A 1 181 ? -2.916 4.658 -1.698 1.00 91.50 181 GLN A CA 1
ATOM 1486 C C . GLN A 1 181 ? -2.955 6.136 -2.130 1.00 91.50 181 GLN A C 1
ATOM 1488 O O . GLN A 1 181 ? -1.906 6.768 -2.238 1.00 91.50 181 GLN A O 1
ATOM 1493 N N . ASN A 1 182 ? -4.152 6.662 -2.404 1.00 94.69 182 ASN A N 1
ATOM 1494 C CA . ASN A 1 182 ? -4.419 8.046 -2.803 1.00 94.69 182 ASN A CA 1
ATOM 1495 C C . ASN A 1 182 ? -5.697 8.542 -2.112 1.00 94.69 182 ASN A C 1
ATOM 1497 O O . ASN A 1 182 ? -6.806 8.284 -2.583 1.00 94.69 182 ASN A O 1
ATOM 1501 N N . LEU A 1 183 ? -5.531 9.202 -0.968 1.00 97.25 183 LEU A N 1
ATOM 1502 C CA . LEU A 1 183 ? -6.617 9.674 -0.118 1.00 97.25 183 LEU A CA 1
ATOM 1503 C C . LEU A 1 183 ? -7.411 10.789 -0.787 1.00 97.25 183 LEU A C 1
ATOM 1505 O O . LEU A 1 183 ? -8.632 10.718 -0.814 1.00 97.25 183 LEU A O 1
ATOM 1509 N N . GLU A 1 184 ? -6.736 11.781 -1.364 1.00 96.19 184 GLU A N 1
ATOM 1510 C CA . GLU A 1 184 ? -7.392 12.912 -2.026 1.00 96.19 184 GLU A CA 1
ATOM 1511 C C . GLU A 1 184 ? -8.300 12.437 -3.165 1.00 96.19 184 GLU A C 1
ATOM 1513 O O . GLU A 1 184 ? -9.496 12.730 -3.170 1.00 96.19 184 GLU A O 1
ATOM 1518 N N . GLY A 1 185 ? -7.767 11.601 -4.063 1.00 96.25 185 GLY A N 1
ATOM 1519 C CA . GLY A 1 185 ? -8.548 11.029 -5.157 1.00 96.25 185 GLY A CA 1
ATOM 1520 C C . GLY A 1 185 ? -9.692 10.137 -4.668 1.00 96.25 185 GLY A C 1
ATOM 1521 O O . GLY A 1 185 ? -10.777 10.158 -5.247 1.00 96.25 185 GLY A O 1
ATOM 1522 N N . LEU A 1 186 ? -9.488 9.375 -3.585 1.00 97.62 186 LEU A N 1
ATOM 1523 C CA . LEU A 1 186 ? -10.551 8.552 -3.005 1.00 97.62 186 LEU A CA 1
ATOM 1524 C C . LEU A 1 186 ? -11.671 9.425 -2.433 1.00 97.62 186 LEU A C 1
ATOM 1526 O O . LEU A 1 186 ? -12.839 9.152 -2.689 1.00 97.62 186 LEU A O 1
ATOM 1530 N N . LEU A 1 187 ? -11.338 10.498 -1.717 1.00 97.69 187 LEU A N 1
ATOM 1531 C CA . LEU A 1 187 ? -12.327 11.429 -1.176 1.00 97.69 187 LEU A CA 1
ATOM 1532 C C . LEU A 1 187 ? -13.109 12.140 -2.285 1.00 97.69 187 LEU A C 1
ATOM 1534 O O . LEU A 1 187 ? -14.318 12.314 -2.156 1.00 97.69 187 LEU A O 1
ATOM 1538 N N . GLU A 1 188 ? -12.463 12.526 -3.387 1.00 96.88 188 GLU A N 1
ATOM 1539 C CA . GLU A 1 188 ? -13.171 13.061 -4.555 1.00 96.88 188 GLU A CA 1
ATOM 1540 C C . GLU A 1 188 ? -14.188 12.069 -5.127 1.00 96.88 188 GLU A C 1
ATOM 1542 O O . GLU A 1 188 ? -15.336 12.438 -5.387 1.00 96.88 188 GLU A O 1
ATOM 1547 N N . ASP A 1 189 ? -13.784 10.814 -5.320 1.00 97.12 189 ASP A N 1
ATOM 1548 C CA . ASP A 1 189 ? -14.653 9.777 -5.874 1.00 97.12 189 ASP A CA 1
ATOM 1549 C C . ASP A 1 189 ? -15.813 9.437 -4.934 1.00 97.12 189 ASP A C 1
ATOM 1551 O O . ASP A 1 189 ? -16.941 9.237 -5.389 1.00 97.12 189 ASP A O 1
ATOM 1555 N N . LEU A 1 190 ? -15.556 9.405 -3.626 1.00 97.38 190 LEU A N 1
ATOM 1556 C CA . LEU A 1 190 ? -16.569 9.182 -2.599 1.00 97.38 190 LEU A CA 1
ATOM 1557 C C . LEU A 1 190 ? -17.590 10.327 -2.563 1.00 97.38 190 LEU A C 1
ATOM 1559 O O . LEU A 1 190 ? -18.791 10.059 -2.6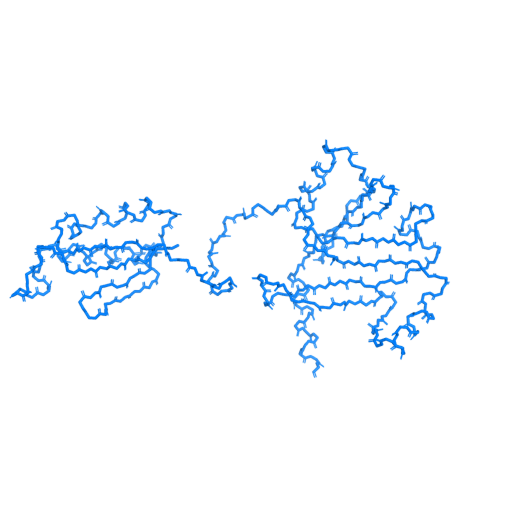00 1.00 97.38 190 LEU A O 1
ATOM 1563 N N . ARG A 1 191 ? -17.143 11.589 -2.622 1.00 96.56 191 ARG A N 1
ATOM 1564 C CA . ARG A 1 191 ? -18.041 12.756 -2.709 1.00 96.56 191 ARG A CA 1
ATOM 1565 C C . ARG A 1 191 ? -18.934 12.701 -3.948 1.00 96.56 191 ARG A C 1
ATOM 1567 O O . ARG A 1 191 ? -20.137 12.914 -3.839 1.00 96.56 191 ARG A O 1
ATOM 1574 N N . LYS A 1 192 ? -18.379 12.360 -5.119 1.00 97.44 192 LYS A N 1
ATOM 1575 C CA . LYS A 1 192 ? -19.159 12.200 -6.367 1.00 97.44 192 LYS A CA 1
ATOM 1576 C C . LYS A 1 192 ? -20.227 11.109 -6.257 1.00 97.44 192 LYS A C 1
ATOM 1578 O O . LYS A 1 192 ? -21.250 11.191 -6.928 1.00 97.44 192 LYS A O 1
ATOM 1583 N N . LYS A 1 193 ? -19.984 10.092 -5.428 1.00 96.62 193 LYS A N 1
ATOM 1584 C CA . LYS A 1 193 ? -20.903 8.975 -5.168 1.00 96.62 193 LYS A CA 1
ATOM 1585 C C . LYS A 1 193 ? -21.860 9.232 -3.999 1.00 96.62 193 LYS A C 1
ATOM 1587 O O . LYS A 1 193 ? -22.630 8.339 -3.664 1.00 96.62 193 LYS A O 1
ATOM 1592 N N . GLY A 1 194 ? -21.829 10.422 -3.396 1.00 96.50 194 GLY A N 1
ATOM 1593 C CA . GLY A 1 194 ? -22.713 10.792 -2.289 1.00 96.50 194 GLY A CA 1
ATOM 1594 C C . GLY A 1 194 ? -22.356 10.144 -0.950 1.00 96.50 194 GLY A C 1
ATOM 1595 O O . GLY A 1 194 ? -23.210 10.080 -0.074 1.00 96.50 194 GLY A O 1
ATOM 1596 N N . VAL A 1 195 ? -21.124 9.655 -0.783 1.00 97.75 195 VAL A N 1
ATOM 1597 C CA . VAL A 1 195 ? -20.643 9.159 0.513 1.00 97.75 195 VAL A CA 1
ATOM 1598 C C . VAL A 1 195 ? -20.329 10.346 1.419 1.00 97.75 195 VAL A C 1
ATOM 1600 O O . VAL A 1 195 ? -19.661 11.298 1.004 1.00 97.75 195 VAL A O 1
ATOM 1603 N N . GLU A 1 196 ? -20.805 10.281 2.659 1.00 97.25 196 GLU A N 1
ATOM 1604 C CA . GLU A 1 196 ? -20.601 11.329 3.652 1.00 97.25 196 GLU A CA 1
ATOM 1605 C C . GLU A 1 196 ? -19.153 11.340 4.152 1.00 97.25 196 GLU A C 1
ATOM 1607 O O . GLU A 1 196 ? -18.625 10.314 4.586 1.00 97.25 196 GLU A O 1
ATOM 1612 N N . ILE A 1 197 ? -18.515 12.512 4.089 1.00 97.56 197 ILE A N 1
ATOM 1613 C CA . ILE A 1 197 ? -17.185 12.763 4.650 1.00 97.56 197 ILE A CA 1
ATOM 1614 C C . ILE A 1 197 ? -17.370 13.476 5.990 1.00 97.56 197 ILE A C 1
ATOM 1616 O O . ILE A 1 197 ? -18.032 14.511 6.048 1.00 97.56 197 ILE A O 1
ATOM 1620 N N . VAL A 1 198 ? -16.772 12.936 7.047 1.00 96.06 198 VAL A N 1
ATOM 1621 C CA . VAL A 1 198 ? -16.932 13.412 8.423 1.00 96.06 198 VAL A CA 1
ATOM 1622 C C . VAL A 1 198 ? -15.711 14.230 8.836 1.00 96.06 198 VAL A C 1
ATOM 1624 O O . VAL A 1 198 ? -14.589 13.722 8.860 1.00 96.06 198 VAL A O 1
ATOM 1627 N N . GLY A 1 199 ? -15.938 15.487 9.213 1.00 93.19 199 GLY A N 1
ATOM 1628 C CA . GLY A 1 199 ? -14.892 16.388 9.697 1.00 93.19 199 GLY A CA 1
ATOM 1629 C C . GLY A 1 199 ? -13.869 16.800 8.632 1.00 93.19 199 GLY A C 1
ATOM 1630 O O . GLY A 1 199 ? -14.081 16.655 7.427 1.00 93.19 199 GLY A O 1
ATOM 1631 N N . GLU A 1 200 ? -12.750 17.356 9.095 1.00 94.69 200 GLU A N 1
ATOM 1632 C CA . GLU A 1 200 ? -11.657 17.826 8.240 1.00 94.69 200 GLU A CA 1
ATOM 1633 C C . GLU A 1 200 ? -10.552 16.780 8.112 1.00 94.69 200 GLU A C 1
ATOM 1635 O O . GLU A 1 200 ? -10.230 16.077 9.068 1.00 94.69 200 GLU A O 1
ATOM 1640 N N . THR A 1 201 ? -9.921 16.711 6.940 1.00 96.69 201 THR A N 1
ATOM 1641 C CA . THR A 1 201 ? -8.736 15.874 6.738 1.00 96.69 201 THR A CA 1
ATOM 1642 C C . THR A 1 201 ? -7.572 16.378 7.586 1.00 96.69 201 THR A C 1
ATOM 1644 O O . THR A 1 201 ? -7.265 17.571 7.552 1.00 96.69 201 THR A O 1
ATOM 1647 N N . LYS A 1 202 ? -6.868 15.481 8.278 1.00 96.44 202 LYS A N 1
ATOM 1648 C CA . LYS A 1 202 ? -5.675 15.823 9.073 1.00 96.44 202 LYS A CA 1
ATOM 1649 C C . LYS A 1 202 ? -4.421 15.285 8.400 1.00 96.44 202 LYS A C 1
ATOM 1651 O O . LYS A 1 202 ? -4.444 14.181 7.873 1.00 96.44 202 LYS A O 1
ATOM 1656 N N . THR A 1 203 ? -3.330 16.044 8.410 1.00 94.94 203 THR A N 1
ATOM 1657 C CA . THR A 1 203 ? -2.038 15.598 7.867 1.00 94.94 203 THR A CA 1
ATOM 1658 C C . THR A 1 203 ? -0.943 15.813 8.896 1.00 94.94 203 THR A C 1
ATOM 1660 O O . THR A 1 203 ? -0.851 16.881 9.495 1.00 94.94 203 THR A O 1
ATOM 1663 N N . TYR A 1 204 ? -0.125 14.784 9.068 1.00 93.00 204 TYR A N 1
ATOM 1664 C CA . TYR A 1 204 ? 1.042 14.738 9.936 1.00 93.00 204 TYR A CA 1
ATOM 1665 C C . TYR A 1 204 ? 2.230 14.180 9.146 1.00 93.00 204 TYR A C 1
ATOM 1667 O O . TYR A 1 204 ? 2.050 13.629 8.057 1.00 93.00 204 TYR A O 1
ATOM 1675 N N . ASP A 1 205 ? 3.432 14.240 9.718 1.00 89.44 205 ASP A N 1
ATOM 1676 C CA . ASP A 1 205 ? 4.646 13.716 9.071 1.00 89.44 205 ASP A CA 1
ATOM 1677 C C . ASP A 1 205 ? 4.533 12.221 8.729 1.00 89.44 205 ASP A C 1
ATOM 1679 O O . ASP A 1 205 ? 5.070 11.760 7.722 1.00 89.44 205 ASP A O 1
ATOM 1683 N N . TYR A 1 206 ? 3.774 11.472 9.531 1.00 85.06 206 TYR A N 1
ATOM 1684 C CA . TYR A 1 206 ? 3.552 10.037 9.366 1.00 85.06 206 TYR A CA 1
ATOM 1685 C C . TYR A 1 206 ? 2.340 9.680 8.482 1.00 85.06 206 TYR A C 1
ATOM 1687 O O . TYR A 1 206 ? 2.104 8.505 8.191 1.00 85.06 206 TYR A O 1
ATOM 1695 N N . GLY A 1 207 ? 1.565 10.656 8.001 1.00 93.94 207 GLY A N 1
ATOM 1696 C CA . GLY A 1 207 ? 0.504 10.406 7.024 1.00 93.94 207 GLY A CA 1
ATOM 1697 C C . GLY A 1 207 ? -0.700 11.336 7.119 1.00 93.94 207 GLY A C 1
ATOM 1698 O O . GLY A 1 207 ? -0.795 12.206 7.985 1.00 93.94 207 GLY A O 1
ATOM 1699 N N . SER A 1 208 ? -1.644 11.115 6.207 1.00 96.81 208 SER A N 1
ATOM 1700 C CA . SER A 1 208 ? -2.888 11.879 6.097 1.00 96.81 208 SER A CA 1
ATOM 1701 C C . SER A 1 208 ? -4.099 11.022 6.443 1.00 96.81 208 SER A C 1
ATOM 1703 O O . SER A 1 208 ? -4.154 9.847 6.086 1.00 96.81 208 SER A O 1
ATOM 1705 N N . PHE A 1 209 ? -5.085 11.625 7.094 1.00 97.94 209 PHE A N 1
ATOM 1706 C CA . PHE A 1 209 ? -6.258 10.975 7.660 1.00 97.94 209 PHE A CA 1
ATOM 1707 C C . PHE A 1 209 ? -7.538 11.668 7.203 1.00 97.94 209 PHE A C 1
ATOM 1709 O O . PHE A 1 209 ? -7.585 12.895 7.078 1.00 97.94 209 PHE A O 1
ATOM 1716 N N . ALA A 1 210 ? -8.582 10.880 6.984 1.00 98.25 210 ALA A N 1
ATOM 1717 C CA . ALA A 1 210 ? -9.940 11.350 6.755 1.00 98.25 210 ALA A CA 1
ATOM 1718 C C . ALA A 1 210 ? -10.942 10.355 7.339 1.00 98.25 210 ALA A C 1
ATOM 1720 O O . ALA A 1 210 ? -10.616 9.185 7.535 1.00 98.25 210 ALA A O 1
ATOM 1721 N N . TRP A 1 211 ? -12.178 10.799 7.547 1.00 98.38 211 TRP A N 1
ATOM 1722 C CA . TRP A 1 211 ? -13.249 9.949 8.052 1.00 98.38 211 TRP A CA 1
ATOM 1723 C C . TRP A 1 211 ? -14.453 10.007 7.124 1.00 98.38 211 TRP A C 1
ATOM 1725 O O . TRP A 1 211 ? -14.742 11.044 6.528 1.00 98.38 211 TRP A O 1
ATOM 1735 N N . ILE A 1 212 ? -15.144 8.882 6.991 1.00 98.12 212 ILE A N 1
ATOM 1736 C CA . ILE A 1 212 ? -16.365 8.748 6.192 1.00 98.12 212 ILE A CA 1
ATOM 1737 C C . ILE A 1 212 ? -17.421 7.982 6.982 1.00 98.12 212 ILE A C 1
ATOM 1739 O O . ILE A 1 212 ? -17.067 7.265 7.919 1.00 98.12 212 ILE A O 1
ATOM 1743 N N . LEU A 1 213 ? -18.688 8.079 6.581 1.00 97.62 213 LEU A N 1
ATOM 1744 C CA . LEU A 1 213 ? -19.706 7.116 7.003 1.00 97.62 213 LEU A CA 1
ATOM 1745 C C . LEU A 1 213 ? -19.857 6.021 5.950 1.00 97.62 213 LEU A C 1
ATOM 1747 O O . LEU A 1 213 ? -19.930 6.295 4.750 1.00 97.62 213 LEU A O 1
ATOM 1751 N N . ASP A 1 214 ? -19.893 4.772 6.400 1.00 96.50 214 ASP A N 1
ATOM 1752 C CA . ASP A 1 214 ? -20.262 3.658 5.535 1.00 96.50 214 ASP A CA 1
ATOM 1753 C C . ASP A 1 214 ? -21.787 3.544 5.360 1.00 96.50 214 ASP A C 1
ATOM 1755 O O . ASP A 1 214 ? -22.561 4.353 5.871 1.00 96.50 214 ASP A O 1
ATOM 1759 N N . LEU A 1 215 ? -22.227 2.523 4.618 1.00 95.75 215 LEU A N 1
ATOM 1760 C CA . LEU A 1 215 ? -23.648 2.304 4.325 1.00 95.75 215 LEU A CA 1
ATOM 1761 C C . LEU A 1 215 ? -24.503 2.063 5.586 1.00 95.75 215 LEU A C 1
ATOM 1763 O O . LEU A 1 215 ? -25.707 2.294 5.556 1.00 95.75 215 LEU A O 1
ATOM 1767 N N . GLU A 1 216 ? -23.885 1.620 6.682 1.00 95.94 216 GLU A N 1
ATOM 1768 C CA . GLU A 1 216 ? -24.535 1.355 7.969 1.00 95.94 216 GLU A CA 1
ATOM 1769 C C . GLU A 1 216 ? -24.429 2.563 8.922 1.00 95.94 216 GLU A C 1
ATOM 1771 O O . GLU A 1 216 ? -24.779 2.464 10.097 1.00 95.94 216 GLU A O 1
ATOM 1776 N N . GLY A 1 217 ? -23.916 3.705 8.445 1.00 95.50 217 GLY A N 1
ATOM 1777 C CA . GLY A 1 217 ? -23.706 4.903 9.256 1.00 95.50 217 GLY A CA 1
ATOM 1778 C C . GLY A 1 217 ? -22.537 4.790 10.236 1.00 95.50 217 GLY A C 1
ATOM 1779 O O . GLY A 1 217 ? -22.438 5.593 11.162 1.00 95.50 217 GLY A O 1
ATOM 1780 N N . ARG A 1 218 ? -21.642 3.809 10.066 1.00 96.69 218 ARG A N 1
ATOM 1781 C CA . ARG A 1 218 ? -20.449 3.672 10.909 1.00 96.69 218 ARG A CA 1
ATOM 1782 C C . ARG A 1 218 ? -19.366 4.612 10.411 1.00 96.69 218 ARG A C 1
ATOM 1784 O O . ARG A 1 218 ? -19.043 4.618 9.222 1.00 96.69 218 ARG A O 1
ATOM 1791 N N . LYS A 1 219 ? -18.740 5.339 11.332 1.00 97.56 219 LYS A N 1
ATOM 1792 C CA . LYS A 1 219 ? -17.546 6.129 11.045 1.00 97.56 219 LYS A CA 1
ATOM 1793 C C . LYS A 1 219 ? -16.375 5.196 10.757 1.00 97.56 219 LYS A C 1
ATOM 1795 O O . LYS A 1 219 ? -16.015 4.356 11.584 1.00 97.56 219 LYS A O 1
ATOM 1800 N N . VAL A 1 220 ? -15.788 5.350 9.582 1.00 97.94 220 VAL A N 1
ATOM 1801 C CA . VAL A 1 220 ? -14.618 4.613 9.105 1.00 97.94 220 VAL A CA 1
ATOM 1802 C C . VAL A 1 220 ? -13.475 5.597 8.931 1.00 97.94 220 VAL A C 1
ATOM 1804 O O . VAL A 1 220 ? -13.679 6.704 8.432 1.00 97.94 220 VAL A O 1
ATOM 1807 N N . GLU A 1 221 ? -12.272 5.187 9.315 1.00 98.38 221 GLU A N 1
ATOM 1808 C CA . GLU A 1 221 ? -11.072 5.989 9.125 1.00 98.38 221 GLU A CA 1
ATOM 1809 C C . GLU A 1 221 ? -10.311 5.550 7.875 1.00 98.38 221 GLU A C 1
ATOM 1811 O O . GLU A 1 221 ? -10.118 4.363 7.602 1.00 98.38 221 GLU A O 1
ATOM 1816 N N . LEU A 1 222 ? -9.869 6.534 7.105 1.00 98.50 222 LEU A N 1
ATOM 1817 C CA . LEU A 1 222 ? -9.023 6.377 5.938 1.00 98.50 222 LEU A CA 1
ATOM 1818 C C . LEU A 1 222 ? -7.673 7.000 6.251 1.00 98.50 222 LEU A C 1
ATOM 1820 O O . LEU A 1 222 ? -7.602 8.170 6.618 1.00 98.50 222 LEU A O 1
ATOM 1824 N N . TRP A 1 223 ? -6.606 6.243 6.049 1.00 97.88 223 TRP A N 1
ATOM 1825 C CA . TRP A 1 223 ? -5.254 6.693 6.325 1.00 97.88 223 TRP A CA 1
ATOM 1826 C C . TRP A 1 223 ? -4.342 6.436 5.134 1.00 97.88 223 TRP A C 1
ATOM 1828 O O . TRP A 1 223 ? -4.172 5.302 4.689 1.00 97.88 223 TRP A O 1
ATOM 1838 N N . GLN A 1 224 ? -3.741 7.498 4.611 1.00 96.25 224 GLN A N 1
ATOM 1839 C CA . GLN A 1 224 ? -2.642 7.404 3.664 1.00 96.25 224 GLN A CA 1
ATOM 1840 C C . GLN A 1 224 ? -1.321 7.519 4.432 1.00 96.25 224 GLN A C 1
ATOM 1842 O O . GLN A 1 224 ? -0.956 8.627 4.840 1.00 96.25 224 GLN A O 1
ATOM 1847 N N . PRO A 1 225 ? -0.602 6.403 4.632 1.00 92.81 225 PRO A N 1
ATOM 1848 C CA . PRO A 1 225 ? 0.649 6.394 5.374 1.00 92.81 225 PRO A CA 1
ATOM 1849 C C . PRO A 1 225 ? 1.764 7.119 4.619 1.00 92.81 225 PRO A C 1
ATOM 1851 O O . PRO A 1 225 ? 1.842 7.064 3.387 1.00 92.81 225 PRO A O 1
ATOM 1854 N N . ASN A 1 226 ? 2.677 7.726 5.374 1.00 90.25 226 ASN A N 1
ATOM 1855 C CA . ASN A 1 226 ? 4.010 8.050 4.886 1.00 90.25 226 ASN A CA 1
ATOM 1856 C C . ASN A 1 226 ? 4.968 6.899 5.230 1.00 90.25 226 ASN A C 1
ATOM 1858 O O . ASN A 1 226 ? 5.632 6.921 6.264 1.00 90.25 226 ASN A O 1
ATOM 1862 N N . ASP A 1 227 ? 4.997 5.869 4.380 1.00 83.38 227 ASP A N 1
ATOM 1863 C CA . ASP A 1 227 ? 5.739 4.627 4.649 1.00 83.38 227 ASP A CA 1
ATOM 1864 C C . ASP A 1 227 ? 7.248 4.842 4.865 1.00 83.38 227 ASP A C 1
ATOM 1866 O O . ASP A 1 227 ? 7.839 4.111 5.651 1.00 83.38 227 ASP A O 1
ATOM 1870 N N . SER A 1 228 ? 7.855 5.882 4.277 1.00 81.12 228 SER A N 1
ATOM 1871 C CA . SER A 1 228 ? 9.279 6.195 4.479 1.00 81.12 228 SER A CA 1
ATOM 1872 C C . SER A 1 228 ? 9.628 6.433 5.950 1.00 81.12 228 SER A C 1
ATOM 1874 O O . SER A 1 228 ? 10.632 5.924 6.434 1.00 81.12 228 SER A O 1
ATOM 1876 N N . ILE A 1 229 ? 8.772 7.156 6.680 1.00 79.50 229 ILE A N 1
ATOM 1877 C CA . ILE A 1 229 ? 8.977 7.427 8.112 1.00 79.50 229 ILE A CA 1
ATOM 1878 C C . ILE A 1 229 ? 8.868 6.136 8.932 1.00 79.50 229 ILE A C 1
ATOM 1880 O O . ILE A 1 229 ? 9.546 5.970 9.943 1.00 79.50 229 ILE A O 1
ATOM 1884 N N . TYR A 1 230 ? 8.031 5.196 8.499 1.00 72.69 230 TYR A N 1
ATOM 1885 C CA . TYR A 1 230 ? 7.851 3.934 9.209 1.00 72.69 230 TYR A CA 1
ATOM 1886 C C . TYR A 1 230 ? 8.965 2.938 8.949 1.00 72.69 230 TYR A C 1
ATOM 1888 O O . TYR A 1 230 ? 9.406 2.288 9.893 1.00 72.69 230 TYR A O 1
ATOM 1896 N N . ASP A 1 231 ? 9.449 2.852 7.712 1.00 75.75 231 ASP A N 1
ATOM 1897 C CA . ASP A 1 231 ? 10.606 2.024 7.389 1.00 75.75 231 ASP A CA 1
ATOM 1898 C C . ASP A 1 231 ? 11.823 2.465 8.236 1.00 75.75 231 ASP A C 1
ATOM 1900 O O . ASP A 1 231 ? 12.497 1.620 8.829 1.00 75.75 231 ASP A O 1
ATOM 1904 N N . GLU A 1 232 ? 12.022 3.775 8.441 1.00 76.94 232 GLU A N 1
ATOM 1905 C CA . GLU A 1 232 ? 13.050 4.311 9.351 1.00 76.94 232 GLU A CA 1
ATOM 1906 C C . GLU A 1 232 ? 12.857 3.875 10.819 1.00 76.94 232 GLU A C 1
ATOM 1908 O O . GLU A 1 232 ? 13.817 3.459 11.476 1.00 76.94 232 GLU A O 1
ATOM 1913 N N . ILE A 1 233 ? 11.627 3.935 11.347 1.00 72.00 233 ILE A N 1
ATOM 1914 C CA . ILE A 1 233 ? 11.312 3.512 12.725 1.00 72.00 233 ILE A CA 1
ATOM 1915 C C . ILE A 1 233 ? 11.564 2.008 12.908 1.00 72.00 233 ILE A C 1
ATOM 1917 O O . ILE A 1 233 ? 12.154 1.591 13.912 1.00 72.00 233 ILE A O 1
ATOM 1921 N N . THR A 1 234 ? 11.140 1.184 11.948 1.00 69.00 234 THR A N 1
ATOM 1922 C CA . THR A 1 234 ? 11.334 -0.271 11.986 1.00 69.00 234 THR A CA 1
ATOM 1923 C C . THR A 1 234 ? 12.820 -0.628 11.934 1.00 69.00 234 THR A C 1
ATOM 1925 O O . THR A 1 234 ? 13.281 -1.453 12.726 1.00 69.00 234 THR A O 1
ATOM 1928 N N . GLU A 1 235 ? 13.609 0.032 11.082 1.00 72.38 235 GLU A N 1
ATOM 1929 C CA . GLU A 1 235 ? 15.060 -0.173 11.031 1.00 72.38 235 GLU A CA 1
ATOM 1930 C C . GLU A 1 235 ? 15.761 0.159 12.356 1.00 72.38 235 GLU A C 1
ATOM 1932 O O . GLU A 1 235 ? 16.681 -0.553 12.768 1.00 72.38 235 GLU A O 1
ATOM 1937 N N . GLN A 1 236 ? 15.350 1.232 13.037 1.00 67.44 236 GLN A N 1
ATOM 1938 C CA . GLN A 1 236 ? 15.924 1.617 14.331 1.00 67.44 236 GLN A CA 1
ATOM 1939 C C . GLN A 1 236 ? 15.623 0.589 15.427 1.00 67.44 236 GLN A C 1
ATOM 1941 O O . GLN A 1 236 ? 16.508 0.256 16.220 1.00 67.44 236 GLN A O 1
ATOM 1946 N N . ARG A 1 237 ? 14.404 0.038 15.453 1.00 68.38 237 ARG A N 1
ATOM 1947 C CA . ARG A 1 237 ? 14.027 -1.030 16.393 1.00 68.38 237 ARG A CA 1
ATOM 1948 C C . ARG A 1 237 ? 14.810 -2.313 16.143 1.00 68.38 237 ARG A C 1
ATOM 1950 O O . ARG A 1 237 ? 15.333 -2.887 17.090 1.00 68.38 237 ARG A O 1
ATOM 1957 N N . MET A 1 238 ? 14.960 -2.724 14.882 1.00 66.94 238 MET A N 1
ATOM 1958 C CA . MET A 1 238 ? 15.727 -3.926 14.529 1.00 66.94 238 MET A CA 1
ATOM 1959 C C . MET A 1 238 ? 17.210 -3.830 14.903 1.00 66.94 238 MET A C 1
ATOM 1961 O O . MET A 1 238 ? 17.815 -4.847 15.208 1.00 66.94 238 MET A O 1
ATOM 1965 N N . LYS A 1 239 ? 17.800 -2.629 14.899 1.00 66.81 239 LYS A N 1
ATOM 1966 C CA . LYS A 1 239 ? 19.190 -2.408 15.346 1.00 66.81 239 LYS A CA 1
ATOM 1967 C C . LYS A 1 239 ? 19.353 -2.433 16.870 1.00 66.81 239 LYS A C 1
ATOM 1969 O O . LYS A 1 239 ? 20.484 -2.469 17.346 1.00 66.81 239 LYS A O 1
ATOM 1974 N N . SER A 1 240 ? 18.250 -2.348 17.612 1.00 58.69 240 SER A N 1
ATOM 1975 C CA . SER A 1 240 ? 18.233 -2.230 19.075 1.00 58.69 240 SER A CA 1
ATOM 1976 C C . SER A 1 240 ? 17.898 -3.549 19.789 1.00 58.69 240 SER A C 1
ATOM 1978 O O . SER A 1 240 ? 17.981 -3.591 21.016 1.00 58.69 240 SER A O 1
ATOM 1980 N N . ASN A 1 241 ? 17.544 -4.596 19.034 1.00 48.94 241 ASN A N 1
ATOM 1981 C CA . ASN A 1 241 ? 17.311 -5.972 19.493 1.00 48.94 241 ASN A CA 1
ATOM 1982 C C . ASN A 1 241 ? 18.476 -6.881 19.087 1.00 48.94 241 ASN A C 1
ATOM 1984 O O . ASN A 1 241 ? 18.743 -7.848 19.833 1.00 48.94 241 ASN A O 1
#

pLDDT: mean 88.42, std 13.66, range [36.59, 98.5]

Sequence (241 aa):
MYAMVYTVGKNWNDEIPVHDQSYFTAHSRHLALLRKTDKIVMGGRYDDKGFMLLKAKNIEEAEAIVQRDSSVIFQTFDVALYPFDIFYSGYVVNNKNTLEKKEPKVKGLGGFFFRSKNPEELRIWYREHLGIEGGDEGTSFEWRKVDDPTSSGFTVWHAFSKTDDYFDVAGQEFMINYRVQNLEGLLEDLRKKGVEIVGETKTYDYGSFAWILDLEGRKVELWQPNDSIYDEITEQRMKSN

Foldseek 3Di:
DKKKKKAFFPQADPVDDQVPQPLSVLQVVLVVVCVVVVQWVDWDDDDRMTITDGDDPDVVRVVVSVCVRVCCVVGRMPIDIDPDDDPAQEDDPPVPPVPPVQDFDFDFFQEKEFEDQCQPVVQVCCCVPVVQDADQQAGWDKDADPSYRLFIGIYGYHYHYPPDCPFVDPPDGMETETATRDNVVNVVVCVVVVWAWPDDWDADPQWIKTWTQDPVRGIYIYTHGPRVVVSVVVVVVVVVD

Secondary structure (DSSP, 8-state):
-EEEEEEE-TT--TTS-GGGSTTHHHHHHHHHHHHHTT-EEEEEEETTEEEEEE--SSHHHHHHHHTT-HHHHTTSEEEEEEE---SSTTSS-----S-----SSEEEEEEEEEEESSHHHHHHHHHHHH----BTTBEEEEEE-SS-TTSEEEEEEEEEETT-STT-STT--EEEEEEES-HHHHHHHHHHTTPPEEEEEEEETTEEEEEEE-TTS-EEEEEEE-HHHHHHHHHHHHTT-

InterPro domains:
  IPR029068 Glyoxalase/Bleomycin resistance protein/Dihydroxybiphenyl dioxygenase [G3DSA:3.10.180.10] (112-226)
  IPR029068 Glyoxalase/Bleomycin resistance protein/Dihydroxybiphenyl dioxygenase [SSF54593] (103-227)
  IPR037523 Vicinal oxygen chelate (VOC), core domain [PS51819] (108-225)

Organism: NCBI:txid1178778

Radius of gyration: 28.92 Å; chains: 1; bounding box: 63×34×78 Å